Protein AF-A0A3D3P714-F1 (afdb_monomer)

Sequence (331 aa):
TQDDPALGEIGKDLNEALKDSLSNEKSLNPLEPTPAPIKPVTEETPATPKTAKEELNGAEKQEAVEALSSSIEEFYQKLADNEGEDFEAIAKDSNYEIKKSEFFSKADPPKELSAVIDSLQIGKISDAAFELPENGDSDEKLSDPYRTSDGWFLIRLDEVEDSLPLAYEAAKVQVTVDLKKKLAREQMVKEANELYAELTKKIKAGKSFADAAKELDKEVTEVTELAEGQTFNFGQRSQKLPDPPEFVATQYTNPGEISPIYFSPSEEEATEAQIIFVEKRELAKKDEFETDFGKLYESTTNSIRFVALSNWLYDRYETSGVISPKREGQQ

Solvent-accessible surface area (backbone atoms only — not comparable to full-atom values): 20932 Å² total; per-residue (Å²): 139,80,89,77,80,79,72,65,58,67,66,50,58,58,58,53,59,59,56,66,73,73,74,75,83,81,86,87,86,81,91,88,87,90,89,88,87,88,85,82,90,82,79,92,79,77,83,77,80,80,57,81,88,76,74,56,53,80,65,58,38,50,52,55,40,57,68,43,48,66,58,51,49,56,51,49,49,60,34,58,79,49,38,37,74,56,51,73,58,56,32,54,77,68,72,48,86,86,82,86,78,75,95,68,47,93,91,57,58,58,77,90,36,62,51,52,36,78,52,81,87,58,39,30,49,45,49,50,63,72,69,47,48,89,88,44,57,63,45,50,19,41,51,72,81,40,51,35,87,89,33,77,46,70,50,71,68,85,80,86,76,81,86,70,78,72,56,67,74,63,44,49,54,54,52,51,52,52,50,50,52,50,53,52,36,58,50,49,56,50,52,50,53,51,49,50,56,51,44,52,52,36,40,76,72,71,44,53,67,65,59,42,33,47,78,67,79,38,88,78,83,88,81,78,89,81,56,76,34,61,70,46,76,61,85,97,44,72,50,66,48,76,57,44,70,70,40,67,40,37,73,86,45,54,63,79,36,70,24,65,76,36,39,40,88,32,80,92,66,34,81,46,78,46,81,47,71,34,77,74,81,81,87,80,82,56,92,55,45,69,60,53,50,48,51,50,51,50,52,53,50,51,52,51,50,51,51,53,51,50,51,52,49,50,55,49,31,65,74,66,74,50,83,68,82,75,80,73,76,89,122

pLDDT: mean 75.78, std 20.14, range [24.33, 94.44]

Structure (mmCIF, N/CA/C/O backbone):
data_AF-A0A3D3P714-F1
#
_entry.id   AF-A0A3D3P714-F1
#
loop_
_atom_site.group_PDB
_atom_site.id
_atom_site.type_symbol
_atom_site.label_atom_id
_atom_site.label_alt_id
_atom_site.label_comp_id
_atom_site.label_asym_id
_atom_site.label_entity_id
_atom_site.label_seq_id
_atom_site.pdbx_PDB_ins_code
_atom_site.Cartn_x
_atom_site.Cartn_y
_atom_site.Cartn_z
_atom_site.occupancy
_atom_site.B_iso_or_equiv
_atom_site.auth_seq_id
_atom_site.auth_comp_id
_atom_site.auth_asym_id
_atom_site.auth_atom_id
_atom_site.pdbx_PDB_model_num
ATOM 1 N N . THR A 1 1 ? 23.630 -37.760 26.558 1.00 37.06 1 THR A N 1
ATOM 2 C CA . THR A 1 1 ? 23.861 -36.966 25.334 1.00 37.06 1 THR A CA 1
ATOM 3 C C . THR A 1 1 ? 23.531 -35.531 25.688 1.00 37.06 1 THR A C 1
ATOM 5 O O . THR A 1 1 ? 22.376 -35.154 25.633 1.00 37.06 1 THR A O 1
ATOM 8 N N . GLN A 1 2 ? 24.390 -34.928 26.506 1.00 30.70 2 GLN A N 1
ATOM 9 C CA . GLN A 1 2 ? 25.522 -34.073 26.118 1.00 30.70 2 GLN A CA 1
ATOM 10 C C . GLN A 1 2 ? 25.014 -32.648 25.887 1.00 30.70 2 GLN A C 1
ATOM 12 O O . GLN A 1 2 ? 24.538 -32.317 24.808 1.00 30.70 2 GLN A O 1
ATOM 17 N N . ASP A 1 3 ? 25.069 -31.885 26.979 1.00 31.33 3 ASP A N 1
ATOM 18 C CA . ASP A 1 3 ? 24.816 -30.453 27.064 1.00 31.33 3 ASP A CA 1
ATOM 19 C C . ASP A 1 3 ? 25.807 -29.687 26.179 1.00 31.33 3 ASP A C 1
ATOM 21 O O . ASP A 1 3 ? 27.016 -29.926 26.244 1.00 31.33 3 ASP A O 1
ATOM 25 N N . ASP A 1 4 ? 25.287 -28.772 25.363 1.00 34.78 4 ASP A N 1
ATOM 26 C CA . ASP A 1 4 ? 26.064 -27.817 24.576 1.00 34.78 4 ASP A CA 1
ATOM 27 C C . ASP A 1 4 ? 26.076 -26.462 25.321 1.00 34.78 4 ASP A C 1
ATOM 29 O O . ASP A 1 4 ? 25.016 -25.847 25.482 1.00 34.78 4 ASP A O 1
ATOM 33 N N . PRO A 1 5 ? 27.222 -25.997 25.857 1.00 37.66 5 PRO A N 1
ATOM 34 C CA . PRO A 1 5 ? 27.276 -24.851 26.768 1.00 37.66 5 PRO A CA 1
ATOM 35 C C . PRO A 1 5 ? 27.274 -23.475 26.070 1.00 37.66 5 PRO A C 1
ATOM 37 O O . PRO A 1 5 ? 27.354 -22.453 26.749 1.00 37.66 5 PRO A O 1
ATOM 40 N N . ALA A 1 6 ? 27.157 -23.400 24.740 1.00 40.50 6 ALA A N 1
ATOM 41 C CA . ALA A 1 6 ? 27.392 -22.158 23.989 1.00 40.50 6 ALA A CA 1
ATOM 42 C C . ALA A 1 6 ? 26.193 -21.182 23.876 1.00 40.50 6 ALA A C 1
ATOM 44 O O . ALA A 1 6 ? 26.349 -20.085 23.345 1.00 40.50 6 ALA A O 1
ATOM 45 N N . LEU A 1 7 ? 25.002 -21.530 24.378 1.00 38.09 7 LEU A N 1
ATOM 46 C CA . LEU A 1 7 ? 23.798 -20.677 24.279 1.00 38.09 7 LEU A CA 1
ATOM 47 C C . LEU A 1 7 ? 23.518 -19.817 25.527 1.00 38.09 7 LEU A C 1
ATOM 49 O O . LEU A 1 7 ? 22.635 -18.962 25.497 1.00 38.09 7 LEU A O 1
ATOM 53 N N . GLY A 1 8 ? 24.262 -20.018 26.620 1.00 35.34 8 GLY A N 1
ATOM 54 C CA . GLY A 1 8 ? 24.027 -19.331 27.896 1.00 35.34 8 GLY A CA 1
ATOM 55 C C . GLY A 1 8 ? 24.748 -17.989 28.071 1.00 35.34 8 GLY A C 1
ATOM 56 O O . GLY A 1 8 ? 24.257 -17.144 28.819 1.00 35.34 8 GLY A O 1
ATOM 57 N N . GLU A 1 9 ? 25.886 -17.778 27.403 1.00 38.53 9 GLU A N 1
ATOM 58 C CA . GLU A 1 9 ? 26.715 -16.574 27.606 1.00 38.53 9 GLU A CA 1
ATOM 59 C C . GLU A 1 9 ? 26.293 -15.402 26.704 1.00 38.53 9 GLU A C 1
ATOM 61 O O . GLU A 1 9 ? 26.149 -14.281 27.182 1.00 38.53 9 GLU A O 1
ATOM 66 N N . ILE A 1 10 ? 25.927 -15.660 25.443 1.00 39.75 10 ILE A N 1
ATOM 67 C CA . ILE A 1 10 ? 25.579 -14.600 24.474 1.00 39.75 10 ILE A CA 1
ATOM 68 C C . ILE A 1 10 ? 24.297 -13.841 24.885 1.00 39.75 10 ILE A C 1
ATOM 70 O O . ILE A 1 10 ? 24.164 -12.643 24.643 1.00 39.75 10 ILE A O 1
ATOM 74 N N . GLY A 1 11 ? 23.350 -14.515 25.550 1.00 39.97 11 GLY A N 1
ATOM 75 C CA . GLY A 1 11 ? 22.092 -13.910 26.010 1.00 39.97 11 GLY A CA 1
ATOM 76 C C . GLY A 1 11 ? 22.206 -13.054 27.280 1.00 39.97 11 GLY A C 1
ATOM 77 O O . GLY A 1 11 ? 21.302 -12.262 27.564 1.00 39.97 11 GLY A O 1
ATOM 78 N N . LYS A 1 12 ? 23.292 -13.194 28.054 1.00 39.34 12 LYS A N 1
ATOM 79 C CA . LYS A 1 12 ? 23.536 -12.380 29.256 1.00 39.34 12 LYS A CA 1
ATOM 80 C C . LYS A 1 12 ? 24.299 -11.101 28.927 1.00 39.34 12 LYS A C 1
ATOM 82 O O . LYS A 1 12 ? 23.870 -10.039 29.374 1.00 39.34 12 LYS A O 1
ATOM 87 N N . ASP A 1 13 ? 25.299 -11.182 28.053 1.00 42.59 13 ASP A N 1
ATOM 88 C CA . ASP A 1 13 ? 26.116 -10.024 27.666 1.00 42.59 13 ASP A CA 1
ATOM 89 C C . ASP A 1 13 ? 25.304 -8.951 26.911 1.00 42.59 13 ASP A C 1
ATOM 91 O O . ASP A 1 13 ? 25.510 -7.752 27.096 1.00 42.59 13 ASP A O 1
ATOM 95 N N . LEU A 1 14 ? 24.299 -9.360 26.125 1.00 42.16 14 LEU A N 1
ATOM 96 C CA . LEU A 1 14 ? 23.385 -8.436 25.435 1.00 42.16 14 LEU A CA 1
ATOM 97 C C . LEU A 1 14 ? 22.422 -7.706 26.388 1.00 42.16 14 LEU A C 1
ATOM 99 O O . LEU A 1 14 ? 22.062 -6.559 26.133 1.00 42.16 14 LEU A O 1
ATOM 103 N N . ASN A 1 15 ? 22.020 -8.342 27.493 1.00 43.34 15 ASN A N 1
ATOM 104 C CA . ASN A 1 15 ? 21.134 -7.732 28.490 1.00 43.34 15 ASN A CA 1
ATOM 105 C C . ASN A 1 15 ? 21.881 -6.808 29.462 1.00 43.34 15 ASN A C 1
ATOM 107 O O . ASN A 1 15 ? 21.274 -5.891 30.020 1.00 43.34 15 ASN A O 1
ATOM 111 N N . GLU A 1 16 ? 23.179 -7.031 29.668 1.00 39.56 16 GLU A N 1
ATOM 112 C CA . GLU A 1 16 ? 24.026 -6.178 30.507 1.00 39.56 16 GLU A CA 1
ATOM 113 C C . GLU A 1 16 ? 24.460 -4.910 29.746 1.00 39.56 16 GLU A C 1
ATOM 115 O O . GLU A 1 16 ? 24.361 -3.809 30.287 1.00 39.56 16 GLU A O 1
ATOM 120 N N . ALA A 1 17 ? 24.753 -5.022 28.442 1.00 40.53 17 ALA A N 1
ATOM 121 C CA . ALA A 1 17 ? 25.058 -3.875 27.575 1.00 40.53 17 ALA A CA 1
ATOM 122 C C . ALA A 1 17 ? 23.872 -2.905 27.367 1.00 40.53 17 ALA A C 1
ATOM 124 O O . ALA A 1 17 ? 24.079 -1.710 27.166 1.00 40.53 17 ALA A O 1
ATOM 125 N N . LEU A 1 18 ? 22.627 -3.394 27.452 1.00 39.28 18 LEU A N 1
ATOM 126 C CA . LEU A 1 18 ? 21.415 -2.567 27.344 1.00 39.28 18 LEU A CA 1
ATOM 127 C C . LEU A 1 18 ? 21.089 -1.783 28.628 1.00 39.28 18 LEU A C 1
ATOM 129 O O . LEU A 1 18 ? 20.368 -0.788 28.564 1.00 39.28 18 LEU A O 1
ATOM 133 N N . LYS A 1 19 ? 21.611 -2.190 29.795 1.00 38.84 19 LYS A N 1
ATOM 134 C CA . LYS A 1 19 ? 21.394 -1.467 31.064 1.00 38.84 19 LYS A CA 1
ATOM 135 C C . LYS A 1 19 ? 22.356 -0.293 31.255 1.00 38.84 19 LYS A C 1
ATOM 137 O O . LYS A 1 19 ? 21.954 0.724 31.824 1.00 38.84 19 LYS A O 1
ATOM 142 N N . ASP A 1 20 ? 23.578 -0.394 30.737 1.00 34.47 20 ASP A N 1
ATOM 143 C CA . ASP A 1 20 ? 24.581 0.673 30.858 1.00 34.47 20 ASP A CA 1
ATOM 144 C C . ASP A 1 20 ? 24.314 1.868 29.926 1.00 34.47 20 ASP A C 1
ATOM 146 O O . ASP A 1 20 ? 24.639 3.003 30.278 1.00 34.47 20 ASP A O 1
ATOM 150 N N . SER A 1 21 ? 23.636 1.674 28.787 1.00 37.22 21 SER A N 1
ATOM 151 C CA . SER A 1 21 ? 23.305 2.777 27.867 1.00 37.22 21 SER A CA 1
ATOM 152 C C . SER A 1 21 ? 22.086 3.611 28.284 1.00 37.22 21 SER A C 1
ATOM 154 O O . SER A 1 21 ? 21.845 4.663 27.701 1.00 37.22 21 SER A O 1
ATOM 156 N N . LEU A 1 22 ? 21.308 3.163 29.276 1.00 36.09 22 LEU A N 1
ATOM 157 C CA . LEU A 1 22 ? 20.104 3.855 29.765 1.00 36.09 22 LEU A CA 1
ATOM 158 C C . LEU A 1 22 ? 20.351 4.720 31.012 1.00 36.09 22 LEU A C 1
ATOM 160 O O . LEU A 1 22 ? 19.456 5.445 31.439 1.00 36.09 22 LEU A O 1
ATOM 164 N N . SER A 1 23 ? 21.550 4.669 31.600 1.00 35.75 23 SER A N 1
ATOM 165 C CA . SER A 1 23 ? 21.834 5.327 32.886 1.00 35.75 23 SER A CA 1
ATOM 166 C C . SER A 1 23 ? 22.540 6.680 32.769 1.00 35.75 23 SER A C 1
ATOM 168 O O . SER A 1 23 ? 22.825 7.301 33.793 1.00 35.75 23 SER A O 1
ATOM 170 N N . ASN A 1 24 ? 22.839 7.161 31.559 1.00 33.78 24 ASN A N 1
ATOM 171 C CA . ASN A 1 24 ? 23.664 8.354 31.414 1.00 33.78 24 ASN A CA 1
ATOM 172 C C . ASN A 1 24 ? 23.249 9.252 30.246 1.00 33.78 24 ASN A C 1
ATOM 174 O O . ASN A 1 24 ? 24.024 9.416 29.320 1.00 33.78 24 ASN A O 1
ATOM 178 N N . GLU A 1 25 ? 22.084 9.899 30.334 1.00 29.19 25 GLU A N 1
ATOM 179 C CA . GLU A 1 25 ? 21.955 11.281 29.857 1.00 29.19 25 GLU A CA 1
ATOM 180 C C . GLU A 1 25 ? 21.077 12.093 30.809 1.00 29.19 25 GLU A C 1
ATOM 182 O O . GLU A 1 25 ? 19.887 11.862 31.022 1.00 29.19 25 GLU A O 1
ATOM 187 N N . LYS A 1 26 ? 21.749 13.036 31.460 1.00 28.45 26 LYS A N 1
ATOM 188 C CA . LYS A 1 26 ? 21.213 13.972 32.431 1.00 28.45 26 LYS A CA 1
ATOM 189 C C . LYS A 1 26 ? 20.599 15.142 31.661 1.00 28.45 26 LYS A C 1
ATOM 191 O O . LYS A 1 26 ? 21.283 15.756 30.854 1.00 28.45 26 LYS A O 1
ATOM 196 N N . SER A 1 27 ? 19.332 15.420 31.964 1.00 28.12 27 SER A N 1
ATOM 197 C CA . SER A 1 27 ? 18.585 16.685 31.848 1.00 28.12 27 SER A CA 1
ATOM 198 C C . SER A 1 27 ? 19.297 17.894 31.219 1.00 28.12 27 SER A C 1
ATOM 200 O O . SER A 1 27 ? 20.367 18.258 31.702 1.00 28.12 27 SER A O 1
ATOM 202 N N . LEU A 1 28 ? 18.597 18.624 30.336 1.00 25.48 28 LEU A N 1
ATOM 203 C CA . LEU A 1 28 ? 18.320 20.074 30.457 1.00 25.48 28 LEU A CA 1
ATOM 204 C C . LEU A 1 28 ? 17.408 20.569 29.300 1.00 25.48 28 LEU A C 1
ATOM 206 O O . LEU A 1 28 ? 17.774 20.513 28.135 1.00 25.48 28 LEU A O 1
ATOM 210 N N . ASN A 1 29 ? 16.232 21.089 29.662 1.00 27.61 29 ASN A N 1
ATOM 211 C CA . ASN A 1 29 ? 15.370 22.027 28.906 1.00 27.61 29 ASN A CA 1
ATOM 212 C C . ASN A 1 29 ? 15.484 23.414 29.615 1.00 27.61 29 ASN A C 1
ATOM 214 O O . ASN A 1 29 ? 15.953 23.389 30.761 1.00 27.61 29 ASN A O 1
ATOM 218 N N . PRO A 1 30 ? 14.996 24.589 29.120 1.00 35.44 30 PRO A N 1
ATOM 219 C CA . PRO A 1 30 ? 14.336 24.943 27.843 1.00 35.44 30 PRO A CA 1
ATOM 220 C C . PRO A 1 30 ? 14.764 26.317 27.203 1.00 35.44 30 PRO A C 1
ATOM 222 O O . PRO A 1 30 ? 15.428 27.128 27.833 1.00 35.44 30 PRO A O 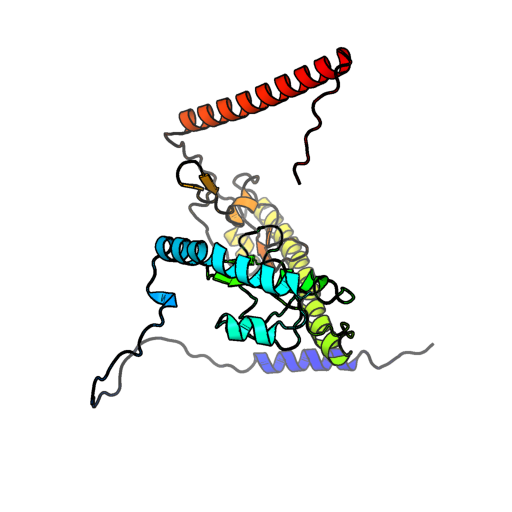1
ATOM 225 N N . LEU A 1 31 ? 14.312 26.556 25.957 1.00 26.77 31 LEU A N 1
ATOM 226 C CA . LEU A 1 31 ? 13.930 27.814 25.249 1.00 26.77 31 LEU A CA 1
ATOM 227 C C . LEU A 1 31 ? 14.663 29.181 25.446 1.00 26.77 31 LEU A C 1
ATOM 229 O O . LEU A 1 31 ? 14.796 29.693 26.549 1.00 26.77 31 LEU A O 1
ATOM 233 N N . GLU A 1 32 ? 14.877 29.831 24.283 1.00 24.89 32 GLU A N 1
ATOM 234 C CA . GLU A 1 32 ? 14.958 31.282 23.952 1.00 24.89 32 GLU A CA 1
ATOM 235 C C . GLU A 1 32 ? 16.309 31.941 23.537 1.00 24.89 32 GLU A C 1
ATOM 237 O O . GLU A 1 32 ? 17.381 31.475 23.917 1.00 24.89 32 GLU A O 1
ATOM 242 N N . PRO A 1 33 ? 16.265 32.967 22.637 1.00 36.62 33 PRO A N 1
ATOM 243 C CA . PRO A 1 33 ? 17.222 33.164 21.537 1.00 36.62 33 PRO A CA 1
ATOM 244 C C . PRO A 1 33 ? 18.157 34.391 21.682 1.00 36.62 33 PRO A C 1
ATOM 246 O O . PRO A 1 33 ? 18.010 35.205 22.593 1.00 36.62 33 PRO A O 1
ATOM 249 N N . THR A 1 34 ? 18.989 34.613 20.642 1.00 24.33 34 THR A N 1
ATOM 250 C CA . THR A 1 34 ? 19.718 35.863 20.250 1.00 24.33 34 THR A CA 1
ATOM 251 C C . THR A 1 34 ? 21.160 36.016 20.804 1.00 24.33 34 THR A C 1
ATOM 253 O O . THR A 1 34 ? 21.459 35.502 21.874 1.00 24.33 34 THR A O 1
ATOM 256 N N . PRO A 1 35 ? 22.048 36.845 20.204 1.00 37.03 35 PRO A N 1
ATOM 257 C CA . PRO A 1 35 ? 22.635 36.834 18.847 1.00 37.03 35 PRO A CA 1
ATOM 258 C C . PRO A 1 35 ? 24.190 36.935 18.864 1.00 37.03 35 PRO A C 1
ATOM 260 O O . PRO A 1 35 ? 24.765 37.357 19.860 1.00 37.03 35 PRO A O 1
ATOM 263 N N . ALA A 1 36 ? 24.869 36.697 17.732 1.00 24.41 36 ALA A N 1
ATOM 264 C CA . ALA A 1 36 ? 26.117 37.387 17.319 1.00 24.41 36 ALA A CA 1
ATOM 265 C C . ALA A 1 36 ? 26.610 36.845 15.956 1.00 24.41 36 ALA A C 1
ATOM 267 O O . ALA A 1 36 ? 26.367 35.678 15.664 1.00 24.41 36 ALA A O 1
ATOM 268 N N . PRO A 1 37 ? 27.448 37.567 15.187 1.00 26.70 37 PRO A N 1
ATOM 269 C CA . PRO A 1 37 ? 27.403 38.980 14.809 1.00 26.70 37 PRO A CA 1
ATOM 270 C C . PRO A 1 37 ? 27.505 39.171 13.271 1.00 26.70 37 PRO A C 1
ATOM 272 O O . PRO A 1 37 ? 27.952 38.300 12.531 1.00 26.70 37 PRO A O 1
ATOM 275 N N . ILE A 1 38 ? 27.111 40.352 12.787 1.00 27.36 38 ILE A N 1
ATOM 276 C CA . ILE A 1 38 ? 27.105 40.731 11.363 1.00 27.36 38 ILE A CA 1
ATOM 277 C C . ILE A 1 38 ? 28.401 41.480 10.975 1.00 27.36 38 ILE A C 1
ATOM 279 O O . ILE A 1 38 ? 28.789 42.404 11.691 1.00 27.36 38 ILE A O 1
ATOM 283 N N . LYS A 1 39 ? 28.914 41.174 9.764 1.00 27.61 39 LYS A N 1
ATOM 284 C CA . LYS A 1 39 ? 29.508 42.043 8.699 1.00 27.61 39 LYS A CA 1
ATOM 285 C C . LYS A 1 39 ? 30.979 41.759 8.315 1.00 27.61 39 LYS A C 1
ATOM 287 O O . LYS A 1 39 ? 31.754 41.422 9.203 1.00 27.61 39 LYS A O 1
ATOM 292 N N . PRO A 1 40 ? 31.393 41.993 7.040 1.00 27.84 40 PRO A N 1
ATOM 293 C CA . PRO A 1 40 ? 30.681 42.720 5.975 1.00 27.84 40 PRO A CA 1
ATOM 294 C C . PRO A 1 40 ? 30.485 41.985 4.633 1.00 27.84 40 PRO A C 1
ATOM 296 O O . PRO A 1 40 ? 31.202 41.064 4.265 1.00 27.84 40 PRO A O 1
ATOM 299 N N . VAL A 1 41 ? 29.477 42.491 3.920 1.00 38.72 41 VAL A N 1
ATOM 300 C CA . VAL A 1 41 ? 29.097 42.259 2.522 1.00 38.72 41 VAL A CA 1
ATOM 301 C C . VAL A 1 41 ? 30.177 42.778 1.576 1.00 38.72 41 VAL A C 1
ATOM 303 O O . VAL A 1 41 ? 30.566 43.937 1.720 1.00 38.72 41 VAL A O 1
ATOM 306 N N . THR A 1 42 ? 30.523 41.988 0.555 1.00 26.03 42 THR A N 1
ATOM 307 C CA . THR A 1 42 ? 30.969 42.519 -0.739 1.00 26.03 42 THR A CA 1
ATOM 308 C C . THR A 1 42 ? 30.475 41.618 -1.878 1.00 26.03 42 THR A C 1
ATOM 310 O O . THR A 1 42 ? 30.738 40.421 -1.878 1.00 26.03 42 THR A O 1
ATOM 313 N N . GLU A 1 43 ? 29.778 42.263 -2.817 1.00 27.84 43 GLU A N 1
ATOM 314 C CA . GLU A 1 43 ? 29.530 41.907 -4.224 1.00 27.84 43 GLU A CA 1
ATOM 315 C C . GLU A 1 43 ? 28.527 40.796 -4.587 1.00 27.84 43 GLU A C 1
ATOM 317 O O . GLU A 1 43 ? 28.811 39.603 -4.632 1.00 27.84 43 GLU A O 1
ATOM 322 N N . GLU A 1 44 ? 27.339 41.273 -4.973 1.00 39.38 44 GLU A N 1
ATOM 323 C CA . GLU A 1 44 ? 26.439 40.644 -5.934 1.00 39.38 44 GLU A CA 1
ATOM 324 C C . GLU A 1 44 ? 27.150 40.419 -7.279 1.00 39.38 44 GLU A C 1
ATOM 326 O O . GLU A 1 44 ? 27.635 41.361 -7.908 1.00 39.38 44 GLU A O 1
ATOM 331 N N . THR A 1 45 ? 27.163 39.180 -7.768 1.00 25.61 45 THR A N 1
ATOM 332 C CA . THR A 1 45 ? 27.145 38.843 -9.205 1.00 25.61 45 THR A CA 1
ATOM 333 C C . THR A 1 45 ? 26.672 37.385 -9.368 1.00 25.61 45 THR A C 1
ATOM 335 O O . THR A 1 45 ? 26.706 36.618 -8.410 1.00 25.61 45 THR A O 1
ATOM 338 N N . PRO A 1 46 ? 26.105 37.011 -10.523 1.00 30.91 46 PRO A N 1
ATOM 339 C CA . PRO A 1 46 ? 24.682 36.778 -10.730 1.00 30.91 46 PRO A CA 1
ATOM 340 C C . PRO A 1 46 ? 24.287 35.299 -10.637 1.00 30.91 46 PRO A C 1
ATOM 342 O O . PRO 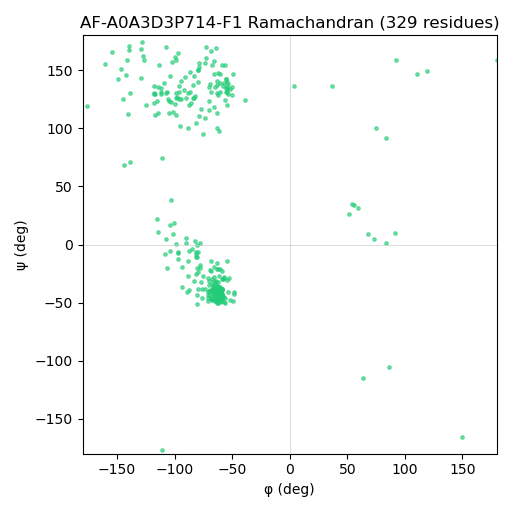A 1 46 ? 25.118 34.401 -10.743 1.00 30.91 46 PRO A O 1
ATOM 345 N N . ALA A 1 47 ? 22.977 35.082 -10.497 1.00 37.53 47 ALA A N 1
ATOM 346 C CA . ALA A 1 47 ? 22.315 33.793 -10.639 1.00 37.53 47 ALA A CA 1
ATOM 347 C C . ALA A 1 47 ? 22.909 32.971 -11.794 1.00 37.53 47 ALA A C 1
ATOM 349 O O . ALA A 1 47 ? 22.957 33.421 -12.941 1.00 37.53 47 ALA A O 1
ATOM 350 N N . THR A 1 48 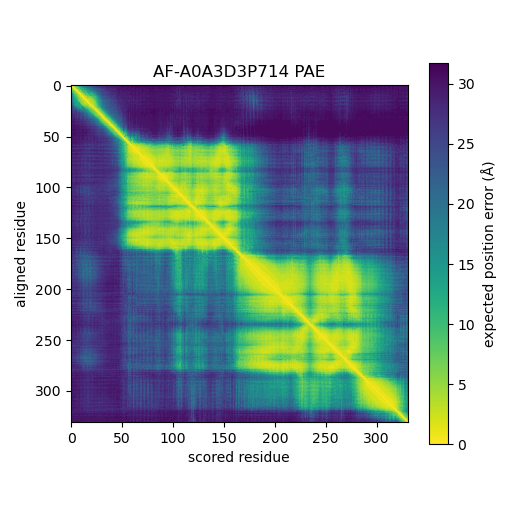? 23.342 31.754 -11.473 1.00 38.00 48 THR A N 1
ATOM 351 C CA . THR A 1 48 ? 23.651 30.716 -12.454 1.00 38.00 48 THR A CA 1
ATOM 352 C C . THR A 1 48 ? 22.461 30.543 -13.403 1.00 38.00 48 THR A C 1
ATOM 354 O O . THR A 1 48 ? 21.322 30.492 -12.929 1.00 38.00 48 THR A O 1
ATOM 357 N N . PRO A 1 49 ? 22.686 30.480 -14.727 1.00 36.66 49 PRO A N 1
ATOM 358 C CA . PRO A 1 49 ? 21.606 30.383 -15.699 1.00 36.66 49 PRO A CA 1
ATOM 359 C C . PRO A 1 49 ? 20.829 29.080 -15.487 1.00 36.66 49 PRO A C 1
ATOM 361 O O . PRO A 1 49 ? 21.417 28.001 -15.399 1.00 36.66 49 PRO A O 1
ATOM 364 N N . LYS A 1 50 ? 19.502 29.200 -15.385 1.00 36.09 50 LYS A N 1
ATOM 365 C CA . LYS A 1 50 ? 18.569 28.069 -15.382 1.00 36.09 50 LYS A CA 1
ATOM 366 C C . LYS A 1 50 ? 18.706 27.318 -16.707 1.00 36.09 50 LYS A C 1
ATOM 368 O O . LYS A 1 50 ? 18.87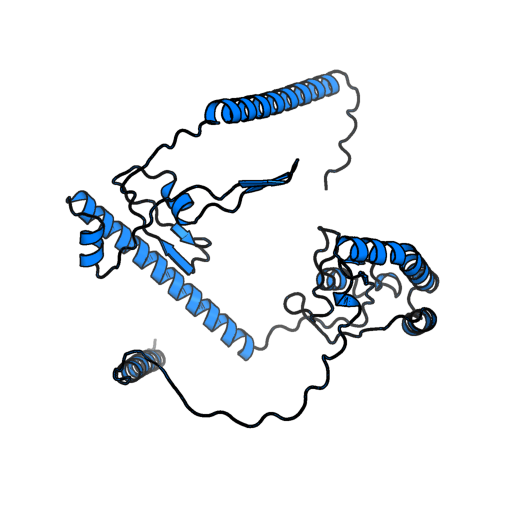1 27.934 -17.756 1.00 36.09 50 LYS A O 1
ATOM 373 N N . THR A 1 51 ? 18.690 25.991 -16.661 1.00 45.91 51 THR A N 1
ATOM 374 C CA . THR A 1 51 ? 18.746 25.164 -17.876 1.00 45.91 51 THR A CA 1
ATOM 375 C C . THR A 1 51 ? 17.359 25.096 -18.523 1.00 45.91 51 THR A C 1
ATOM 377 O O . THR A 1 51 ? 16.351 25.134 -17.824 1.00 45.91 51 THR A O 1
ATOM 380 N N . ALA A 1 52 ? 17.294 24.951 -19.852 1.00 49.28 52 ALA A N 1
ATOM 381 C CA . ALA A 1 52 ? 16.055 24.933 -20.651 1.00 49.28 52 ALA A CA 1
ATOM 382 C C . ALA A 1 52 ? 14.991 23.898 -20.202 1.00 49.28 52 ALA A C 1
ATOM 384 O O . ALA A 1 52 ? 13.831 23.995 -20.589 1.00 49.28 52 ALA A O 1
ATOM 385 N N . LYS A 1 53 ? 15.359 22.931 -19.345 1.00 51.69 53 LYS A N 1
ATOM 386 C CA . LYS A 1 53 ? 14.432 22.001 -18.677 1.00 51.69 53 LYS A CA 1
ATOM 387 C C . LYS A 1 53 ? 13.478 22.675 -17.675 1.00 51.69 53 LYS A C 1
ATOM 389 O O . LYS A 1 53 ? 12.460 22.074 -17.349 1.00 51.69 53 LYS A O 1
ATOM 394 N N . GLU A 1 54 ? 13.788 23.879 -17.191 1.00 54.25 54 GLU A N 1
ATOM 395 C CA . GLU A 1 54 ? 12.989 24.604 -16.184 1.00 54.25 54 GLU A CA 1
ATOM 396 C C . GLU A 1 54 ? 12.143 25.758 -16.755 1.00 54.25 54 GLU A C 1
ATOM 398 O O . GLU A 1 54 ? 11.379 26.368 -16.007 1.00 54.25 54 GLU A O 1
ATOM 403 N N . GLU A 1 55 ? 12.268 26.089 -18.046 1.00 54.28 55 GLU A N 1
ATOM 404 C CA . GLU A 1 55 ? 11.612 27.274 -18.632 1.00 54.28 55 GLU A CA 1
ATOM 405 C C . GLU A 1 55 ? 10.243 26.994 -19.269 1.00 54.28 55 GLU A C 1
ATOM 407 O O . GLU A 1 55 ? 9.455 27.924 -19.428 1.00 54.28 55 GLU A O 1
ATOM 412 N N . LEU A 1 56 ? 9.938 25.738 -19.605 1.00 56.62 56 LEU A N 1
ATOM 413 C CA . LEU A 1 56 ? 8.703 25.370 -20.302 1.00 56.62 56 LEU A CA 1
ATOM 414 C C . LEU A 1 56 ? 7.594 25.018 -19.309 1.00 56.62 56 LEU A C 1
ATOM 416 O O . LEU A 1 56 ? 7.796 24.236 -18.373 1.00 56.62 56 LEU A O 1
ATOM 420 N N . ASN A 1 57 ? 6.396 25.563 -19.526 1.00 66.50 57 ASN A N 1
ATOM 421 C CA . ASN A 1 57 ? 5.219 25.138 -18.773 1.00 66.50 57 ASN A CA 1
ATOM 422 C C . ASN A 1 57 ? 4.814 23.692 -19.154 1.00 66.50 57 ASN A C 1
ATOM 424 O O . ASN A 1 57 ? 5.277 23.137 -20.150 1.00 66.50 57 ASN A O 1
ATOM 428 N N . GLY A 1 58 ? 3.937 23.057 -18.367 1.00 68.06 58 GLY A N 1
ATOM 429 C CA . GLY A 1 58 ? 3.562 21.651 -18.584 1.00 68.06 58 GLY A CA 1
ATOM 430 C C . GLY A 1 58 ? 2.968 21.341 -19.968 1.00 68.06 58 GLY A C 1
ATOM 431 O O . GLY A 1 58 ? 3.169 20.238 -20.466 1.00 68.06 58 GLY A O 1
ATOM 432 N N . ALA A 1 59 ? 2.288 22.301 -20.606 1.00 71.38 59 ALA A N 1
ATOM 433 C CA . ALA A 1 59 ? 1.713 22.133 -21.942 1.00 71.38 59 ALA A CA 1
ATOM 434 C C . ALA A 1 59 ? 2.766 22.320 -23.049 1.00 71.38 59 ALA A C 1
ATOM 436 O O . ALA A 1 59 ? 2.850 21.503 -23.962 1.00 71.38 59 ALA A O 1
ATOM 437 N N . GLU A 1 60 ? 3.628 23.332 -22.926 1.00 75.50 60 GLU A N 1
ATOM 438 C CA . GLU A 1 60 ? 4.743 23.578 -23.854 1.00 75.50 60 GLU A CA 1
ATOM 439 C C . GLU A 1 60 ? 5.745 22.416 -23.852 1.00 75.50 60 GLU A C 1
ATOM 441 O O . GLU A 1 60 ? 6.286 22.046 -24.892 1.00 75.50 60 GLU A O 1
ATOM 446 N N . LYS A 1 61 ? 5.960 21.791 -22.689 1.00 76.38 61 LYS A N 1
ATOM 447 C CA . LYS A 1 61 ? 6.802 20.600 -22.565 1.00 76.38 61 LYS A CA 1
ATOM 448 C C . LYS A 1 61 ? 6.201 19.400 -23.299 1.00 76.38 61 LYS A C 1
ATOM 450 O O . LYS A 1 61 ? 6.929 18.682 -23.975 1.00 76.38 61 LYS A O 1
ATOM 455 N N . GLN A 1 62 ? 4.887 19.191 -23.207 1.00 78.00 62 GLN A N 1
ATOM 456 C CA . GLN A 1 62 ? 4.215 18.104 -23.925 1.00 78.00 62 GLN A CA 1
ATOM 457 C C . GLN A 1 62 ? 4.287 18.286 -25.441 1.00 78.00 62 GLN A C 1
ATOM 459 O O . GLN A 1 62 ? 4.598 17.320 -26.135 1.00 78.00 62 GLN A O 1
ATOM 464 N N . GLU A 1 63 ? 4.061 19.506 -25.934 1.00 80.69 63 GLU A N 1
ATOM 465 C CA . GLU A 1 63 ? 4.160 19.834 -27.361 1.00 80.69 63 GLU A CA 1
ATOM 466 C C . GLU A 1 63 ? 5.597 19.669 -27.876 1.00 80.69 63 GLU A C 1
ATOM 468 O O . GLU A 1 63 ? 5.815 19.075 -28.931 1.00 80.69 63 GLU A O 1
ATOM 473 N N . ALA A 1 64 ? 6.596 20.102 -27.099 1.00 81.69 64 ALA A N 1
ATOM 474 C CA . ALA A 1 64 ? 8.003 19.907 -27.438 1.00 81.69 64 ALA A CA 1
ATOM 475 C C . ALA A 1 64 ? 8.394 18.420 -27.494 1.00 81.69 64 ALA A C 1
ATOM 477 O O . ALA A 1 64 ? 9.116 18.010 -28.400 1.00 81.69 64 ALA A O 1
ATOM 478 N N . VAL A 1 65 ? 7.903 17.598 -26.559 1.00 83.38 65 VAL A N 1
ATOM 479 C CA . VAL A 1 65 ? 8.126 16.142 -26.580 1.00 83.38 65 VAL A CA 1
ATOM 480 C C . VAL A 1 65 ? 7.409 15.494 -27.766 1.00 83.38 65 VAL A C 1
ATOM 482 O O . VAL A 1 65 ? 7.962 14.607 -28.409 1.00 83.38 65 VAL A O 1
ATOM 485 N N . GLU A 1 66 ? 6.199 15.935 -28.099 1.00 84.94 66 GLU A N 1
ATOM 486 C CA . GLU A 1 66 ? 5.446 15.411 -29.242 1.00 84.94 66 GLU A CA 1
ATOM 487 C C . GLU A 1 66 ? 6.104 15.761 -30.582 1.00 84.94 66 GLU A C 1
ATOM 489 O O . GLU A 1 66 ? 6.181 14.908 -31.466 1.00 84.94 66 GLU A O 1
ATOM 494 N N . ALA A 1 67 ? 6.683 16.956 -30.705 1.00 86.62 67 ALA A N 1
ATOM 495 C CA . ALA A 1 67 ? 7.440 17.368 -31.886 1.00 86.62 67 ALA A CA 1
ATOM 496 C C . ALA A 1 67 ? 8.698 16.512 -32.143 1.00 86.62 67 ALA A C 1
ATOM 498 O O . ALA A 1 67 ? 9.187 16.467 -33.271 1.00 86.62 67 ALA A O 1
ATOM 499 N N . LEU A 1 68 ? 9.215 15.813 -31.123 1.00 85.94 68 LEU A N 1
ATOM 500 C CA . LEU A 1 68 ? 10.342 14.882 -31.254 1.00 85.94 68 LEU A CA 1
ATOM 501 C C . LEU A 1 68 ? 9.936 13.493 -31.781 1.00 85.94 68 LEU A C 1
ATOM 503 O O . LEU A 1 68 ? 10.818 12.695 -32.078 1.00 85.94 68 LEU A O 1
ATOM 507 N N . SER A 1 69 ? 8.639 13.194 -31.918 1.00 84.94 69 SER A N 1
ATOM 508 C CA . SER A 1 69 ? 8.152 11.880 -32.380 1.00 84.94 69 SER A CA 1
ATOM 509 C C . SER A 1 69 ? 8.723 11.479 -33.743 1.00 84.94 69 SER A C 1
ATOM 511 O O . SER A 1 69 ? 9.314 10.415 -33.882 1.00 84.94 69 SER A O 1
ATOM 513 N N . SER A 1 70 ? 8.638 12.359 -34.742 1.00 87.12 70 SER A N 1
ATOM 514 C CA . SER A 1 70 ? 9.136 12.044 -36.085 1.00 87.12 70 SER A CA 1
ATOM 515 C C . SER A 1 70 ? 10.654 11.855 -36.119 1.00 87.12 70 SER A C 1
ATOM 517 O O . SER A 1 70 ? 11.144 11.003 -36.851 1.00 87.12 70 SER A O 1
ATOM 519 N N . SER A 1 71 ? 11.413 12.610 -35.316 1.00 86.88 71 SER A N 1
ATOM 520 C CA . SER A 1 71 ? 12.873 12.473 -35.295 1.00 86.88 71 SER A CA 1
ATOM 521 C C . SER A 1 71 ? 13.326 11.196 -34.592 1.00 86.88 71 SER A C 1
ATOM 523 O O . SER A 1 71 ? 14.254 10.547 -35.075 1.00 86.88 71 SER A O 1
ATOM 525 N N . ILE A 1 72 ? 12.660 10.797 -33.500 1.00 87.19 72 ILE A N 1
ATOM 526 C CA . ILE A 1 72 ? 12.972 9.529 -32.832 1.00 87.19 72 ILE A CA 1
ATOM 527 C C . ILE A 1 72 ? 12.536 8.324 -33.671 1.00 87.19 72 ILE A C 1
ATOM 529 O O . ILE A 1 72 ? 13.252 7.329 -33.700 1.00 87.19 72 ILE A O 1
ATOM 533 N N . GLU A 1 73 ? 11.422 8.415 -34.404 1.00 87.50 73 GLU A N 1
ATOM 534 C CA . GLU A 1 73 ? 10.998 7.369 -35.341 1.00 87.50 73 GLU A CA 1
ATOM 535 C C . GLU A 1 73 ? 12.002 7.215 -36.489 1.00 87.50 73 GLU A C 1
ATOM 537 O O . GLU A 1 73 ? 12.435 6.102 -36.770 1.00 87.50 73 GLU A O 1
ATOM 542 N N . GLU A 1 74 ? 12.442 8.313 -37.112 1.00 88.69 74 GLU A N 1
ATOM 543 C CA . GLU A 1 74 ? 13.484 8.271 -38.148 1.00 88.69 74 GLU A CA 1
ATOM 544 C C . GLU A 1 74 ? 14.808 7.703 -37.621 1.00 88.69 74 GLU A C 1
ATOM 546 O O . GLU A 1 74 ? 15.501 6.969 -38.328 1.00 88.69 74 GLU A O 1
ATOM 551 N N . PHE A 1 75 ? 15.171 8.039 -36.383 1.00 88.31 75 PHE A N 1
ATOM 552 C CA . PHE A 1 75 ? 16.350 7.490 -35.721 1.00 88.31 75 PHE A CA 1
ATOM 553 C C . PHE A 1 75 ? 16.214 5.985 -35.469 1.00 88.31 75 PHE A C 1
ATOM 555 O O . PHE A 1 75 ? 17.116 5.227 -35.822 1.00 88.31 75 PHE A O 1
ATOM 562 N N . TYR A 1 76 ? 15.079 5.547 -34.923 1.00 87.94 76 TYR A N 1
ATOM 563 C CA . TYR A 1 76 ? 14.790 4.136 -34.679 1.00 87.94 76 TYR A CA 1
ATOM 564 C C . TYR A 1 76 ? 14.762 3.331 -35.982 1.00 87.94 76 TYR A C 1
ATOM 566 O O . TYR A 1 76 ? 15.354 2.262 -36.036 1.00 87.94 76 TYR A O 1
ATOM 574 N N . GLN A 1 77 ? 14.170 3.858 -37.059 1.00 87.31 77 GLN A N 1
ATOM 575 C CA . GLN A 1 77 ? 14.171 3.188 -38.365 1.00 87.31 77 GLN A CA 1
ATOM 576 C C . GLN A 1 77 ? 15.591 2.994 -38.909 1.00 87.31 77 GLN A C 1
ATOM 578 O O . GLN A 1 77 ? 15.920 1.905 -39.358 1.00 87.31 77 GLN A O 1
ATOM 583 N N . LYS A 1 78 ? 16.475 3.996 -38.792 1.00 86.88 78 LYS A N 1
ATOM 584 C CA . LYS A 1 78 ? 17.889 3.842 -39.189 1.00 86.88 78 LYS A CA 1
ATOM 585 C C . LYS A 1 78 ? 18.623 2.785 -38.366 1.00 86.88 78 LYS A C 1
ATOM 587 O O . LYS A 1 78 ? 19.500 2.114 -38.900 1.00 86.88 78 LYS A O 1
ATOM 592 N N . LEU A 1 79 ? 18.306 2.680 -37.074 1.00 85.81 79 LEU A N 1
ATOM 593 C CA . LEU A 1 79 ? 18.860 1.638 -36.212 1.00 85.81 79 LEU A CA 1
ATOM 594 C C . LEU A 1 79 ? 18.330 0.259 -36.613 1.00 85.81 79 LEU A C 1
ATOM 596 O O . LEU A 1 79 ? 19.129 -0.656 -36.772 1.00 85.81 79 LEU A O 1
ATOM 600 N N . ALA A 1 80 ? 17.022 0.127 -36.830 1.00 83.25 80 ALA A N 1
ATOM 601 C CA . ALA A 1 80 ? 16.380 -1.120 -37.236 1.00 83.25 80 ALA A CA 1
ATOM 602 C C . ALA A 1 80 ? 16.862 -1.606 -38.616 1.00 83.25 80 ALA A C 1
ATOM 604 O O . ALA A 1 80 ? 17.153 -2.787 -38.779 1.00 83.25 80 ALA A O 1
ATOM 605 N N . ASP A 1 81 ? 17.033 -0.699 -39.584 1.00 85.06 81 ASP A N 1
ATOM 606 C CA . ASP A 1 81 ? 17.537 -1.003 -40.934 1.00 85.06 81 ASP A CA 1
ATOM 607 C C . ASP A 1 81 ? 18.970 -1.567 -40.937 1.00 85.06 81 ASP A C 1
ATOM 609 O O . ASP A 1 81 ? 19.384 -2.195 -41.913 1.00 85.06 81 ASP A O 1
ATOM 613 N N . ASN A 1 82 ? 19.732 -1.327 -39.867 1.00 84.38 82 ASN A N 1
ATOM 614 C CA . ASN A 1 82 ? 21.093 -1.828 -39.680 1.00 84.38 82 ASN A CA 1
ATOM 615 C C . ASN A 1 82 ? 21.1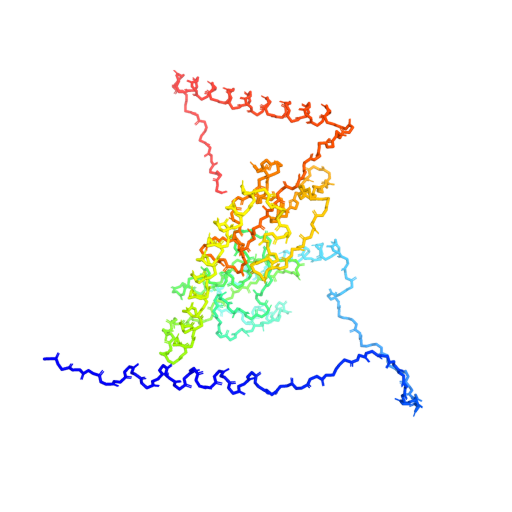99 -2.809 -38.504 1.00 84.38 82 ASN A C 1
ATOM 617 O O . ASN A 1 82 ? 22.263 -2.936 -37.900 1.00 84.38 82 ASN A O 1
ATOM 621 N N . GLU A 1 83 ? 20.077 -3.423 -38.120 1.00 75.44 83 GLU A N 1
ATOM 622 C CA . GLU A 1 83 ? 19.998 -4.417 -37.045 1.00 75.44 83 GLU A CA 1
ATOM 623 C C . GLU A 1 83 ? 20.635 -3.939 -35.720 1.00 75.44 83 GLU A C 1
ATOM 625 O O . GLU A 1 83 ? 21.121 -4.726 -34.921 1.00 75.44 83 GLU A O 1
ATOM 630 N N . GLY A 1 84 ? 20.694 -2.626 -35.476 1.00 71.25 84 GLY A N 1
ATOM 631 C CA . GLY A 1 84 ? 21.305 -2.042 -34.280 1.00 71.25 84 GLY A CA 1
ATOM 632 C C . GLY A 1 84 ? 22.836 -2.067 -34.201 1.00 71.25 84 GLY A C 1
ATOM 633 O O . GLY A 1 84 ? 23.377 -1.618 -33.185 1.00 71.25 84 GLY A O 1
ATOM 634 N N . GLU A 1 85 ? 23.548 -2.521 -35.241 1.00 73.31 85 GLU A N 1
ATOM 635 C CA . GLU A 1 85 ? 25.009 -2.707 -35.200 1.00 73.31 85 GLU A CA 1
ATOM 636 C C . GLU A 1 85 ? 25.785 -1.388 -35.010 1.00 73.31 85 GLU A C 1
ATOM 638 O O . GLU A 1 85 ? 26.740 -1.331 -34.235 1.00 73.31 85 GLU A O 1
ATOM 643 N N . ASP A 1 86 ? 25.345 -0.300 -35.653 1.00 81.19 86 ASP A N 1
ATOM 644 C CA . ASP A 1 86 ? 26.036 1.002 -35.644 1.00 81.19 86 ASP A CA 1
ATOM 645 C C . ASP A 1 86 ? 25.388 2.044 -34.713 1.00 81.19 86 ASP A C 1
ATOM 647 O O . ASP A 1 86 ? 25.332 3.239 -35.031 1.00 81.19 86 ASP A O 1
ATOM 651 N N . PHE A 1 87 ? 24.898 1.622 -33.546 1.00 83.81 87 PHE A N 1
ATOM 652 C CA . PHE A 1 87 ? 24.219 2.510 -32.591 1.00 83.81 87 PHE A CA 1
ATOM 653 C C . PHE A 1 87 ? 25.001 3.800 -32.301 1.00 83.81 87 PHE A C 1
ATOM 655 O O . PHE A 1 87 ? 24.462 4.906 -32.379 1.00 83.81 87 PHE A O 1
ATOM 662 N N . GLU A 1 88 ? 26.298 3.679 -32.010 1.00 86.19 88 GLU A N 1
ATOM 663 C CA . GLU A 1 88 ? 27.154 4.809 -31.669 1.00 86.19 88 GLU A CA 1
ATOM 664 C C . GLU A 1 88 ? 27.383 5.765 -32.839 1.00 86.19 88 GLU A C 1
ATOM 666 O O . GLU A 1 88 ? 27.549 6.970 -32.621 1.00 86.19 88 GLU A O 1
ATOM 671 N N . ALA A 1 89 ? 27.437 5.248 -34.067 1.00 84.88 89 ALA A N 1
ATOM 672 C CA . ALA A 1 89 ? 27.625 6.069 -35.255 1.00 84.88 89 ALA A CA 1
ATOM 673 C C . ALA A 1 89 ? 26.323 6.794 -35.612 1.00 84.88 89 ALA A C 1
ATOM 675 O O . ALA A 1 89 ? 26.332 8.013 -35.774 1.00 84.88 89 ALA A O 1
ATOM 676 N N . ILE A 1 90 ? 25.194 6.079 -35.611 1.00 84.56 90 ILE A N 1
ATOM 677 C CA . ILE A 1 90 ? 23.873 6.632 -35.939 1.00 84.56 90 ILE A CA 1
ATOM 678 C C . ILE A 1 90 ? 23.443 7.671 -34.889 1.00 84.56 90 ILE A C 1
ATOM 680 O O . ILE A 1 90 ? 22.876 8.711 -35.244 1.00 84.56 90 ILE A O 1
ATOM 684 N N . ALA A 1 91 ? 23.759 7.454 -33.606 1.00 86.44 91 ALA A N 1
ATOM 685 C CA . ALA A 1 91 ? 23.501 8.427 -32.541 1.00 86.44 91 ALA A CA 1
ATOM 686 C C . ALA A 1 91 ? 24.335 9.704 -32.711 1.00 86.44 91 ALA A C 1
ATOM 688 O O . ALA A 1 91 ? 23.795 10.804 -32.593 1.00 86.44 91 ALA A O 1
ATOM 689 N N . LYS A 1 92 ? 25.624 9.581 -33.057 1.00 87.06 92 LYS A N 1
ATOM 690 C CA . LYS A 1 92 ? 26.485 10.742 -33.343 1.00 87.06 92 LYS A CA 1
ATOM 691 C C . LYS A 1 92 ? 26.024 11.511 -34.576 1.00 87.06 92 LYS A C 1
ATOM 693 O O . LYS A 1 92 ? 25.959 12.738 -34.521 1.00 87.06 92 LYS A O 1
ATOM 698 N N . ASP A 1 93 ? 25.664 10.810 -35.647 1.00 85.69 93 ASP A N 1
ATOM 699 C CA . ASP A 1 93 ? 25.166 11.417 -36.886 1.00 85.69 93 ASP A CA 1
ATOM 700 C C . ASP A 1 93 ? 23.837 12.152 -36.670 1.00 85.69 93 ASP A C 1
ATOM 702 O O . ASP A 1 93 ? 23.573 13.177 -37.299 1.00 85.69 93 ASP A O 1
ATOM 706 N N . SER A 1 94 ? 23.025 11.663 -35.733 1.00 83.56 94 SER A N 1
ATOM 707 C CA . SER A 1 94 ? 21.756 12.280 -35.331 1.00 83.56 94 SER A CA 1
ATOM 708 C C . SER A 1 94 ? 21.912 13.290 -34.181 1.00 83.56 94 SER A C 1
ATOM 710 O O . SER A 1 94 ? 20.921 13.835 -33.701 1.00 83.56 94 SER A O 1
ATOM 712 N N . ASN A 1 95 ? 23.152 13.580 -33.763 1.00 84.06 95 ASN A N 1
ATOM 713 C CA . ASN A 1 95 ? 23.503 14.510 -32.686 1.00 84.06 95 ASN A CA 1
ATOM 714 C C . ASN A 1 95 ? 22.828 14.187 -31.331 1.00 84.06 95 ASN A C 1
ATOM 716 O O . ASN A 1 95 ? 22.501 15.093 -30.560 1.00 84.06 95 ASN A O 1
ATOM 720 N N . TYR A 1 96 ? 22.625 12.898 -31.041 1.00 85.25 96 TYR A N 1
ATOM 721 C CA . TYR A 1 96 ? 22.129 12.406 -29.757 1.00 85.25 96 TYR A CA 1
ATOM 722 C C . TYR A 1 96 ? 23.277 12.081 -28.794 1.00 85.25 96 TYR A C 1
ATOM 724 O O . TYR A 1 96 ? 24.341 11.595 -29.180 1.00 85.25 96 TYR A O 1
ATOM 732 N N . GLU A 1 97 ? 23.044 12.343 -27.509 1.00 81.19 97 GLU A N 1
ATOM 733 C CA . GLU A 1 97 ? 23.965 11.991 -26.431 1.00 81.19 97 GLU A CA 1
ATOM 734 C C . GLU A 1 97 ? 23.713 10.546 -25.983 1.00 81.19 97 GLU A C 1
ATOM 736 O O . GLU A 1 97 ? 22.616 10.209 -25.541 1.00 81.19 97 GLU A O 1
ATOM 741 N N . ILE A 1 98 ? 24.738 9.696 -26.069 1.00 84.06 98 ILE A N 1
ATOM 742 C CA . ILE A 1 98 ? 24.676 8.318 -25.572 1.00 84.06 98 ILE A CA 1
ATOM 743 C C . ILE A 1 98 ? 25.069 8.319 -24.101 1.00 84.06 98 ILE A C 1
ATOM 745 O O . ILE A 1 98 ? 26.195 8.680 -23.751 1.00 84.06 98 ILE A O 1
ATOM 749 N N . LYS A 1 99 ? 24.153 7.870 -23.248 1.00 85.88 99 LYS A N 1
ATOM 750 C CA . LYS A 1 99 ? 24.407 7.686 -21.822 1.00 85.88 99 LYS A CA 1
ATOM 751 C C . LYS A 1 99 ? 24.566 6.209 -21.520 1.00 85.88 99 LYS A C 1
ATOM 753 O O . LYS A 1 99 ? 23.615 5.446 -21.650 1.00 85.88 99 LYS A O 1
ATOM 758 N N . LYS A 1 100 ? 25.775 5.818 -21.124 1.00 86.75 100 LYS A N 1
ATOM 759 C CA . LYS A 1 100 ? 26.073 4.445 -20.722 1.00 86.75 100 LYS A CA 1
ATOM 760 C C . LYS A 1 100 ? 25.838 4.284 -19.222 1.00 86.75 100 LYS A C 1
ATOM 762 O O . LYS A 1 100 ? 26.406 5.037 -18.432 1.00 86.75 100 LYS A O 1
ATOM 767 N N . SER A 1 101 ? 25.021 3.308 -18.841 1.00 86.81 101 SER A N 1
ATOM 768 C CA . SER A 1 101 ? 24.858 2.901 -17.446 1.00 86.81 101 SER A CA 1
ATOM 769 C C . SER A 1 101 ? 25.910 1.866 -17.047 1.00 86.81 101 SER A C 1
ATOM 771 O O . SER A 1 101 ? 26.318 1.040 -17.860 1.00 86.81 101 SER A O 1
ATOM 773 N N . GLU A 1 102 ? 26.302 1.883 -15.775 1.00 87.38 102 GLU A N 1
ATOM 774 C CA . GLU A 1 102 ? 26.941 0.732 -15.124 1.00 87.38 102 GLU A CA 1
ATOM 775 C C . GLU A 1 102 ? 25.898 -0.368 -14.860 1.00 87.38 102 GLU A C 1
ATOM 777 O O . GLU A 1 102 ? 24.697 -0.114 -14.985 1.00 87.38 102 GLU A O 1
ATOM 782 N N . PHE A 1 103 ? 26.331 -1.567 -14.456 1.00 85.56 103 PHE A N 1
ATOM 783 C CA . PHE A 1 103 ? 25.410 -2.626 -14.031 1.00 85.56 103 PHE A CA 1
ATOM 784 C C . PHE A 1 103 ? 24.482 -2.141 -12.914 1.00 85.56 103 PHE A C 1
ATOM 786 O O . PHE A 1 103 ? 24.914 -1.514 -11.943 1.00 85.56 103 PHE A O 1
ATOM 793 N N . PHE A 1 104 ? 23.195 -2.455 -13.042 1.00 88.31 104 PHE A N 1
ATOM 794 C CA . PHE A 1 104 ? 22.181 -2.093 -12.062 1.00 88.31 104 PHE A CA 1
ATOM 795 C C . PHE A 1 104 ? 21.169 -3.218 -11.880 1.00 88.31 104 PHE A C 1
ATOM 797 O O . PHE A 1 104 ? 20.999 -4.081 -12.737 1.00 88.31 104 PHE A O 1
ATOM 804 N N . SER A 1 105 ? 20.479 -3.195 -10.742 1.00 86.25 105 SER A N 1
ATOM 805 C CA . SER A 1 105 ? 19.381 -4.120 -10.462 1.00 86.25 105 SER A CA 1
ATOM 806 C C . SER A 1 105 ? 18.040 -3.420 -10.658 1.00 86.25 105 SER A C 1
ATOM 808 O O . SER A 1 105 ? 17.941 -2.202 -10.508 1.00 86.25 105 SER A O 1
ATOM 810 N N . LYS A 1 106 ? 16.973 -4.187 -10.902 1.00 84.00 106 LYS A N 1
ATOM 811 C CA . LYS A 1 106 ? 15.612 -3.635 -11.001 1.00 84.00 106 LYS A CA 1
ATOM 812 C C . LYS A 1 106 ? 15.188 -2.869 -9.738 1.00 84.00 106 LYS A C 1
ATOM 814 O O . LYS A 1 106 ? 14.397 -1.935 -9.817 1.00 84.00 106 LYS A O 1
ATOM 819 N N . ALA A 1 107 ? 15.728 -3.244 -8.576 1.00 82.75 107 ALA A N 1
ATOM 820 C CA . ALA A 1 107 ? 15.437 -2.600 -7.298 1.00 82.75 107 ALA A CA 1
ATOM 821 C C . ALA A 1 107 ? 16.206 -1.284 -7.074 1.00 82.75 107 ALA A C 1
ATOM 823 O O . ALA A 1 107 ? 15.740 -0.446 -6.305 1.00 82.75 107 ALA A O 1
ATOM 824 N N . ASP A 1 108 ? 17.351 -1.097 -7.734 1.00 84.62 108 ASP A N 1
ATOM 825 C CA . ASP A 1 108 ? 18.213 0.081 -7.581 1.00 84.62 108 ASP A CA 1
ATOM 826 C C . ASP A 1 108 ? 18.745 0.554 -8.947 1.00 84.62 108 ASP A C 1
ATOM 828 O O . ASP A 1 108 ? 19.915 0.336 -9.274 1.00 84.62 108 ASP A O 1
ATOM 832 N N . PRO A 1 109 ? 17.877 1.134 -9.801 1.00 87.44 109 PRO A N 1
ATOM 833 C CA . PRO A 1 109 ? 18.291 1.651 -11.095 1.00 87.44 109 PRO A CA 1
ATOM 834 C C . PRO A 1 109 ? 18.967 3.027 -10.969 1.00 87.44 109 PRO A C 1
ATOM 836 O O . PRO A 1 109 ? 18.624 3.824 -10.086 1.00 87.44 109 PRO A O 1
ATOM 839 N N . PRO A 1 110 ? 19.873 3.384 -11.897 1.00 87.56 110 PRO A N 1
ATOM 840 C CA . PRO A 1 110 ? 20.449 4.720 -11.947 1.00 87.56 110 PRO A CA 1
ATOM 841 C C . PRO A 1 110 ? 19.350 5.770 -12.154 1.00 87.56 110 PRO A C 1
ATOM 843 O O . PRO A 1 110 ? 18.364 5.551 -12.859 1.00 87.56 110 PRO A O 1
ATOM 846 N N . LYS A 1 111 ? 19.540 6.960 -11.567 1.00 85.81 111 LYS A N 1
ATOM 847 C CA . LYS A 1 111 ? 18.538 8.046 -11.585 1.00 85.81 111 LYS A CA 1
ATOM 848 C C . LYS A 1 111 ? 18.085 8.431 -12.993 1.00 85.81 111 LYS A C 1
ATOM 850 O O . LYS A 1 111 ? 16.944 8.842 -13.174 1.00 85.81 111 LYS A O 1
ATOM 855 N N . GLU A 1 112 ? 18.956 8.283 -13.982 1.00 83.81 112 GLU A N 1
ATOM 856 C CA . GLU A 1 112 ? 18.660 8.605 -15.379 1.00 83.81 112 GLU A CA 1
ATOM 857 C C . GLU A 1 112 ? 17.634 7.651 -16.014 1.00 83.81 112 GLU A C 1
ATOM 859 O O . GLU A 1 112 ? 16.934 8.054 -16.936 1.00 83.81 112 GLU A O 1
ATOM 864 N N . LEU A 1 113 ? 17.476 6.436 -15.473 1.00 85.38 113 LEU A N 1
ATOM 865 C CA . LEU A 1 113 ? 16.511 5.424 -15.924 1.00 85.38 113 LEU A CA 1
ATOM 866 C C . LEU A 1 113 ? 15.258 5.355 -15.031 1.00 85.38 113 LEU A C 1
ATOM 868 O O . LEU A 1 113 ? 14.434 4.454 -15.163 1.00 85.38 113 LEU A O 1
ATOM 872 N N . SER A 1 114 ? 15.101 6.303 -14.102 1.00 86.56 114 SER A N 1
ATOM 873 C CA . SER A 1 114 ? 13.981 6.324 -13.149 1.00 86.56 114 SER A CA 1
ATOM 874 C C . SER A 1 114 ? 12.723 7.030 -13.666 1.00 86.56 114 SER A C 1
ATOM 876 O O . SER A 1 114 ? 11.693 7.010 -12.989 1.00 86.56 114 SER A O 1
ATOM 878 N N . ALA A 1 115 ? 12.795 7.651 -14.849 1.00 86.00 115 ALA A N 1
ATOM 879 C CA . ALA A 1 115 ? 11.652 8.318 -15.455 1.00 86.00 115 ALA A CA 1
ATOM 880 C C . ALA A 1 115 ? 10.549 7.314 -15.833 1.00 86.00 115 ALA A C 1
ATOM 882 O O . ALA A 1 115 ? 10.813 6.161 -16.179 1.00 86.00 115 ALA A O 1
ATOM 883 N N . VAL A 1 116 ? 9.304 7.778 -15.724 1.00 87.69 116 VAL A N 1
ATOM 884 C CA . VAL A 1 116 ? 8.092 6.993 -15.981 1.00 87.69 116 VAL A CA 1
ATOM 885 C C . VAL A 1 116 ? 7.734 7.092 -17.460 1.00 87.69 116 VAL A C 1
ATOM 887 O O . VAL A 1 116 ? 7.697 8.191 -18.018 1.00 87.69 116 VAL A O 1
ATOM 890 N N . ILE A 1 117 ? 7.488 5.939 -18.076 1.00 86.88 117 ILE A N 1
ATOM 891 C CA . ILE A 1 117 ? 7.006 5.804 -19.447 1.00 86.88 117 ILE A CA 1
ATOM 892 C C . ILE A 1 117 ? 5.494 6.050 -19.448 1.00 86.88 117 ILE A C 1
ATOM 894 O O . ILE A 1 117 ? 4.778 5.586 -18.561 1.00 86.88 117 ILE A O 1
ATOM 898 N N . ASP A 1 118 ? 4.990 6.754 -20.462 1.00 82.06 118 ASP A N 1
ATOM 899 C CA . ASP A 1 118 ? 3.557 7.069 -20.589 1.00 82.06 118 ASP A CA 1
ATOM 900 C C . ASP A 1 118 ? 2.680 5.802 -20.759 1.00 82.06 118 ASP A C 1
ATOM 902 O O . ASP A 1 118 ? 1.465 5.831 -20.548 1.00 82.06 118 ASP A O 1
ATOM 906 N N . SER A 1 119 ? 3.300 4.667 -21.096 1.00 74.56 119 SER A N 1
ATOM 907 C CA . SER A 1 119 ? 2.701 3.333 -21.079 1.00 74.56 119 SER A CA 1
ATOM 908 C C . SER A 1 119 ? 2.640 2.771 -19.657 1.00 74.56 119 SER A C 1
ATOM 910 O O . SER A 1 119 ? 3.647 2.365 -19.071 1.00 74.56 119 SER A O 1
ATOM 912 N N . LEU A 1 120 ? 1.417 2.669 -19.131 1.00 68.12 120 LEU A N 1
ATOM 913 C CA . LEU A 1 120 ? 1.135 2.133 -17.794 1.00 68.12 1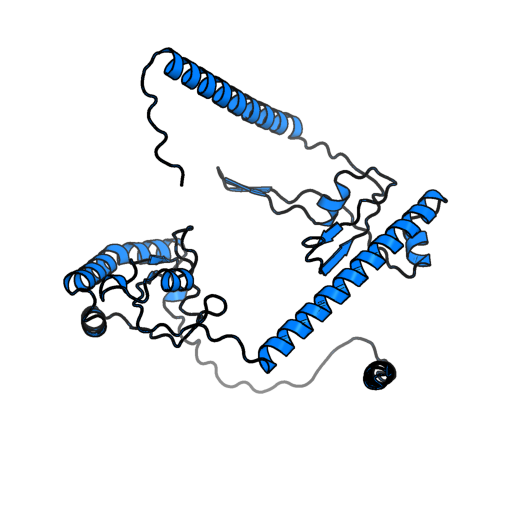20 LEU A CA 1
ATOM 914 C C . LEU A 1 120 ? 1.575 0.674 -17.596 1.00 68.12 120 LEU A C 1
ATOM 916 O O . LEU A 1 120 ? 1.718 0.250 -16.454 1.00 68.12 120 LEU A O 1
ATOM 920 N N . GLN A 1 121 ? 1.751 -0.095 -18.675 1.00 74.00 121 GLN A N 1
ATOM 921 C CA . GLN A 1 121 ? 2.105 -1.515 -18.589 1.00 74.00 121 GLN A CA 1
ATOM 922 C C . GLN A 1 121 ? 3.585 -1.739 -18.263 1.00 74.00 121 GLN A C 1
ATOM 924 O O . GLN A 1 121 ? 3.908 -2.700 -17.575 1.00 74.00 121 GLN A O 1
ATOM 929 N N . ILE A 1 122 ? 4.457 -0.838 -18.720 1.00 77.38 122 ILE A N 1
ATOM 930 C CA . ILE A 1 122 ? 5.914 -0.993 -18.618 1.00 77.38 122 ILE A CA 1
ATOM 931 C C . ILE A 1 122 ? 6.434 -0.308 -17.350 1.00 77.38 122 ILE A C 1
ATOM 933 O O . ILE A 1 122 ? 7.313 -0.826 -16.670 1.00 77.38 122 ILE A O 1
ATOM 937 N N . GLY A 1 123 ? 5.853 0.836 -16.971 1.00 87.00 123 GLY A N 1
ATOM 938 C CA . GLY A 1 123 ? 6.249 1.556 -15.762 1.00 87.00 123 GLY A CA 1
ATOM 939 C C . GLY A 1 123 ? 7.420 2.503 -16.015 1.00 87.00 123 GLY A C 1
ATOM 940 O O . GLY A 1 123 ? 7.214 3.590 -16.556 1.00 87.00 123 GLY A O 1
ATOM 941 N N . LYS A 1 124 ? 8.634 2.160 -15.572 1.00 89.75 124 LYS A N 1
ATOM 942 C CA . LYS A 1 124 ? 9.828 3.019 -15.711 1.00 89.75 124 LYS A CA 1
ATOM 943 C C . LYS A 1 124 ? 10.707 2.601 -16.889 1.00 89.75 124 LYS A C 1
ATOM 945 O O . LYS A 1 124 ? 10.681 1.454 -17.316 1.0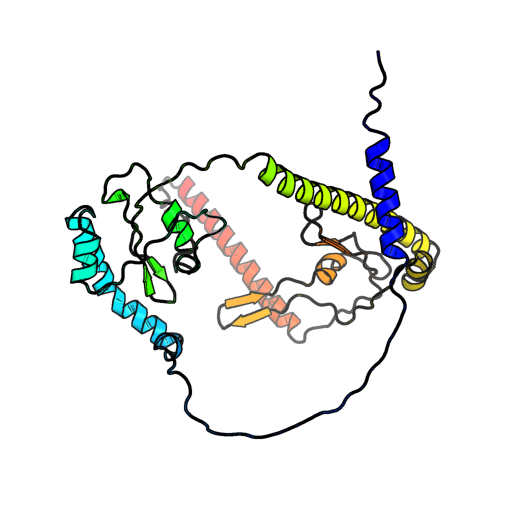0 89.75 124 LYS A O 1
ATOM 950 N N . ILE A 1 125 ? 11.581 3.503 -17.340 1.00 88.19 125 ILE A N 1
ATOM 951 C CA . ILE A 1 125 ? 12.637 3.182 -18.323 1.00 88.19 125 ILE A CA 1
ATOM 952 C C . ILE A 1 125 ? 13.486 1.995 -17.851 1.00 88.19 125 ILE A C 1
ATOM 954 O O . ILE A 1 125 ? 13.796 1.103 -18.637 1.00 88.19 125 ILE A O 1
ATOM 958 N N . SER A 1 126 ? 13.827 1.944 -16.560 1.00 89.19 126 SER A N 1
ATOM 959 C CA . SER A 1 126 ? 14.547 0.806 -15.989 1.00 89.19 126 SER A CA 1
ATOM 960 C C . SER A 1 126 ? 13.797 -0.510 -16.159 1.00 89.19 126 SER A C 1
ATOM 962 O O . SER A 1 126 ? 14.431 -1.523 -16.410 1.00 89.19 126 SER A O 1
ATOM 964 N N . ASP A 1 127 ? 12.468 -0.508 -16.031 1.00 89.38 127 ASP A N 1
ATOM 965 C CA . ASP A 1 127 ? 11.663 -1.722 -16.173 1.00 89.38 127 ASP A CA 1
ATOM 966 C C . ASP A 1 127 ? 11.690 -2.224 -17.619 1.00 89.38 127 ASP A C 1
ATOM 968 O O . ASP A 1 127 ? 11.885 -3.418 -17.830 1.00 89.38 127 ASP A O 1
ATOM 972 N N . ALA A 1 128 ? 11.626 -1.307 -18.590 1.00 88.06 128 ALA A N 1
ATOM 973 C CA . ALA A 1 128 ? 11.745 -1.621 -20.011 1.00 88.06 128 ALA A CA 1
ATOM 974 C C . ALA A 1 128 ? 13.100 -2.250 -20.378 1.00 88.06 128 ALA A C 1
ATOM 976 O O . ALA A 1 128 ? 13.159 -3.163 -21.196 1.00 88.06 128 ALA A O 1
ATOM 977 N N . ALA A 1 129 ? 14.196 -1.805 -19.750 1.00 89.12 129 ALA A N 1
ATOM 978 C CA . ALA A 1 129 ? 15.519 -2.394 -19.968 1.00 89.12 129 ALA A CA 1
ATOM 979 C C . ALA A 1 129 ? 15.580 -3.876 -19.548 1.00 89.12 129 ALA A C 1
ATOM 981 O O . ALA A 1 129 ? 16.289 -4.659 -20.172 1.00 89.12 129 ALA A O 1
ATOM 982 N N . PHE A 1 130 ? 14.818 -4.265 -18.518 1.00 89.56 130 PHE A N 1
ATOM 983 C CA . PHE A 1 130 ? 14.723 -5.652 -18.046 1.00 89.56 130 PHE A CA 1
ATOM 984 C C . PHE A 1 130 ? 13.757 -6.523 -18.868 1.00 89.56 130 PHE A C 1
ATOM 986 O O . PHE A 1 130 ? 13.684 -7.725 -18.617 1.00 89.56 130 PHE A O 1
ATOM 993 N N . GLU A 1 131 ? 13.008 -5.949 -19.814 1.00 88.38 131 GLU A N 1
ATOM 994 C CA . GLU A 1 131 ? 12.155 -6.709 -20.741 1.00 88.38 131 GLU A CA 1
ATOM 995 C C . GLU A 1 131 ? 12.905 -7.150 -22.007 1.00 88.38 131 GLU A C 1
ATOM 997 O O . GLU A 1 131 ? 12.427 -8.032 -22.720 1.00 88.38 131 GLU A O 1
ATOM 1002 N N . LEU A 1 132 ? 14.086 -6.577 -22.269 1.00 88.06 132 LEU A N 1
ATOM 1003 C CA . LEU A 1 132 ? 14.895 -6.912 -23.437 1.00 88.06 132 LEU A CA 1
ATOM 1004 C C . LEU A 1 132 ? 15.489 -8.329 -23.335 1.00 88.06 132 LEU A C 1
ATOM 1006 O O . LEU A 1 132 ? 15.981 -8.723 -22.272 1.00 88.06 132 LEU A O 1
ATOM 1010 N N . PRO A 1 133 ? 15.482 -9.106 -24.431 1.00 83.94 133 PRO A N 1
ATOM 1011 C CA . PRO A 1 133 ? 16.048 -10.445 -24.457 1.00 83.94 133 PRO A CA 1
ATOM 1012 C C . PRO A 1 133 ? 17.580 -10.411 -24.369 1.00 83.94 133 PRO A C 1
ATOM 1014 O O . PRO A 1 133 ? 18.270 -9.862 -25.223 1.00 83.94 133 PRO A O 1
ATOM 1017 N N . GLU A 1 134 ? 18.134 -11.095 -23.369 1.00 82.75 134 GLU A N 1
ATOM 1018 C CA . GLU A 1 134 ? 19.587 -11.256 -23.193 1.00 82.75 134 GLU A CA 1
ATOM 1019 C C . GLU A 1 134 ? 20.264 -11.929 -24.401 1.00 82.75 134 GLU A C 1
ATOM 1021 O O . GLU A 1 134 ? 21.335 -11.517 -24.850 1.00 82.75 134 GLU A O 1
ATOM 1026 N N . ASN A 1 135 ? 19.617 -12.969 -24.933 1.00 80.12 135 ASN A N 1
ATOM 1027 C CA . ASN A 1 135 ? 20.125 -13.795 -26.029 1.00 80.12 135 ASN A CA 1
ATOM 1028 C C . ASN A 1 135 ? 19.502 -13.433 -27.385 1.00 80.12 135 ASN A C 1
ATOM 1030 O O . ASN A 1 135 ? 19.519 -14.268 -28.287 1.00 80.12 135 ASN A O 1
ATOM 1034 N N . GLY A 1 136 ? 18.919 -12.236 -27.500 1.00 75.19 136 GLY A N 1
ATOM 1035 C CA . GLY A 1 136 ? 18.376 -11.749 -28.762 1.00 75.19 136 GLY A CA 1
ATOM 1036 C C . GLY A 1 136 ? 19.469 -11.349 -29.753 1.00 75.19 136 GLY A C 1
ATOM 1037 O O . GLY A 1 136 ? 20.620 -11.097 -29.362 1.00 75.19 136 GLY A O 1
ATOM 1038 N N . ASP A 1 137 ? 19.096 -11.287 -31.027 1.00 78.50 137 ASP A N 1
ATOM 1039 C CA . ASP A 1 137 ? 19.914 -10.666 -32.069 1.00 78.50 137 ASP A CA 1
ATOM 1040 C C . ASP A 1 137 ? 20.083 -9.150 -31.792 1.00 78.50 137 ASP A C 1
ATOM 1042 O O . ASP A 1 137 ? 19.487 -8.588 -30.866 1.00 78.50 137 ASP A O 1
ATOM 1046 N N . SER A 1 138 ? 20.984 -8.479 -32.514 1.00 77.69 138 SER A N 1
ATOM 1047 C CA . SER A 1 138 ? 21.354 -7.080 -32.231 1.00 77.69 138 SER A CA 1
ATOM 1048 C C . SER A 1 138 ? 20.162 -6.106 -32.302 1.00 77.69 138 SER A C 1
ATOM 1050 O O . SER A 1 138 ? 20.130 -5.124 -31.557 1.00 77.69 138 SER A O 1
ATOM 1052 N N . ASP A 1 139 ? 19.163 -6.409 -33.131 1.00 76.81 139 ASP A N 1
ATOM 1053 C CA . ASP A 1 139 ? 17.895 -5.691 -33.256 1.00 76.81 139 ASP A CA 1
ATOM 1054 C C . ASP A 1 139 ? 16.930 -6.004 -32.104 1.00 76.81 139 ASP A C 1
ATOM 1056 O O . ASP A 1 139 ? 16.285 -5.100 -31.577 1.00 76.81 139 ASP A O 1
ATOM 1060 N N . GLU A 1 140 ? 16.883 -7.254 -31.644 1.00 81.69 140 GLU A N 1
ATOM 1061 C CA . GLU A 1 140 ? 16.068 -7.668 -30.496 1.00 81.69 140 GLU A CA 1
ATOM 1062 C C . GLU A 1 140 ? 16.588 -7.103 -29.162 1.00 81.69 140 GLU A C 1
ATOM 1064 O O . GLU A 1 140 ? 15.834 -6.976 -28.197 1.00 81.69 140 GLU A O 1
ATOM 1069 N N . LYS A 1 141 ? 17.869 -6.722 -29.095 1.00 85.38 141 LYS A N 1
ATOM 1070 C CA . LYS A 1 141 ? 18.482 -6.029 -27.944 1.00 85.38 141 LYS A CA 1
ATOM 1071 C C . LYS A 1 141 ? 18.204 -4.529 -27.910 1.00 85.38 141 LYS A C 1
ATOM 1073 O O . LYS A 1 141 ? 18.672 -3.849 -26.989 1.00 85.38 141 LYS A O 1
ATOM 1078 N N . LEU A 1 142 ? 17.474 -4.000 -28.888 1.00 87.69 142 LEU A N 1
ATOM 1079 C CA . LEU A 1 142 ? 16.997 -2.625 -28.896 1.00 87.69 142 LEU A CA 1
ATOM 1080 C C . LEU A 1 142 ? 15.566 -2.561 -28.376 1.00 87.69 142 LEU A C 1
ATOM 1082 O O . LEU A 1 142 ? 14.703 -3.349 -28.748 1.00 87.69 142 LEU A O 1
ATOM 1086 N N . SER A 1 143 ? 15.296 -1.574 -27.530 1.00 88.00 143 SER A N 1
ATOM 1087 C CA . SER A 1 143 ? 13.931 -1.266 -27.137 1.00 88.00 143 SER A CA 1
ATOM 1088 C C . SER A 1 143 ? 13.211 -0.469 -28.211 1.00 88.00 143 SER A C 1
ATOM 1090 O O . SER A 1 143 ? 13.818 0.314 -28.945 1.00 88.00 143 SER A O 1
ATOM 1092 N N . ASP A 1 144 ? 11.886 -0.558 -28.195 1.00 87.50 144 ASP A N 1
ATOM 1093 C CA . ASP A 1 144 ? 11.046 0.433 -28.850 1.00 87.50 144 ASP A CA 1
ATOM 1094 C C . ASP A 1 144 ? 11.310 1.840 -28.274 1.00 87.50 144 ASP A C 1
ATOM 1096 O O . ASP A 1 144 ? 11.758 1.984 -27.124 1.00 87.50 144 ASP A O 1
ATOM 1100 N N . PRO A 1 145 ? 11.049 2.905 -29.053 1.00 88.94 145 PRO A N 1
ATOM 1101 C CA . PRO A 1 145 ? 11.152 4.269 -28.564 1.00 88.94 145 PRO A CA 1
ATOM 1102 C C . PRO A 1 145 ? 10.023 4.561 -27.565 1.00 88.94 145 PRO A C 1
ATOM 1104 O O . PRO A 1 145 ? 8.842 4.609 -27.912 1.00 88.94 145 PRO A O 1
ATOM 1107 N N . TYR A 1 146 ? 10.389 4.816 -26.310 1.00 88.75 146 TYR A N 1
ATOM 1108 C CA . TYR A 1 146 ? 9.452 5.094 -25.227 1.00 88.75 146 TYR A CA 1
ATOM 1109 C C . TYR A 1 146 ? 9.314 6.586 -24.950 1.00 88.75 146 TYR A C 1
ATOM 1111 O O . TYR A 1 146 ? 10.299 7.296 -24.734 1.00 88.75 146 TYR A O 1
ATOM 1119 N N . ARG A 1 147 ? 8.068 7.060 -24.881 1.00 87.88 147 ARG A N 1
ATOM 1120 C CA . ARG A 1 147 ? 7.741 8.431 -24.479 1.00 87.88 147 ARG A CA 1
ATOM 1121 C C . ARG A 1 147 ? 7.676 8.551 -22.958 1.00 87.88 147 ARG A C 1
ATOM 1123 O O . ARG A 1 147 ? 7.074 7.720 -22.281 1.00 87.88 147 ARG A O 1
ATOM 1130 N N . THR A 1 148 ? 8.250 9.628 -22.441 1.00 86.62 148 THR A N 1
ATOM 1131 C CA . THR A 1 148 ? 8.161 10.054 -21.039 1.00 86.62 148 THR A CA 1
ATOM 1132 C C . THR A 1 148 ? 7.731 11.518 -20.965 1.00 86.62 148 THR A C 1
ATOM 1134 O O . THR A 1 148 ? 7.707 12.228 -21.975 1.00 86.62 148 THR A O 1
ATOM 1137 N N . SER A 1 149 ? 7.497 12.025 -19.752 1.00 82.44 149 SER A N 1
ATOM 1138 C CA . SER A 1 149 ? 7.220 13.450 -19.526 1.00 82.44 149 SER A CA 1
ATOM 1139 C C . SER A 1 149 ? 8.333 14.389 -19.996 1.00 82.44 149 SER A C 1
ATOM 1141 O O . SER A 1 149 ? 8.085 15.578 -20.197 1.00 82.44 149 SER A O 1
ATOM 1143 N N . ASP A 1 150 ? 9.560 13.879 -20.109 1.00 80.31 150 ASP A N 1
ATOM 1144 C CA . ASP A 1 150 ? 10.776 14.664 -20.317 1.00 80.31 150 ASP A CA 1
ATOM 1145 C C . ASP A 1 150 ? 11.357 14.509 -21.726 1.00 80.31 150 ASP A C 1
ATOM 1147 O O . ASP A 1 150 ? 12.288 15.237 -22.075 1.00 80.31 150 ASP A O 1
ATOM 1151 N N . GLY A 1 151 ? 10.823 13.588 -22.532 1.00 86.00 151 GLY A N 1
ATOM 1152 C CA . GLY A 1 151 ? 11.358 13.264 -23.849 1.00 86.00 151 GLY A CA 1
ATOM 1153 C C . GLY A 1 151 ? 11.122 11.817 -24.255 1.00 86.00 151 GLY A C 1
ATOM 1154 O O . GLY A 1 151 ? 10.337 11.095 -23.638 1.00 86.00 151 GLY A O 1
ATOM 1155 N N . TRP A 1 152 ? 11.838 11.408 -25.296 1.00 87.81 152 TRP A N 1
ATOM 1156 C CA . TRP A 1 152 ? 11.854 10.041 -25.798 1.00 87.81 152 TRP A CA 1
ATOM 1157 C C . TRP A 1 152 ? 13.136 9.330 -25.384 1.00 87.81 152 TRP A C 1
ATOM 1159 O O . TRP A 1 152 ? 14.200 9.947 -25.320 1.00 87.81 152 TRP A O 1
ATOM 1169 N N . PHE A 1 153 ? 13.019 8.036 -25.116 1.00 88.19 153 PHE A N 1
ATOM 1170 C CA . PHE A 1 153 ? 14.117 7.173 -24.707 1.00 88.19 153 PHE A CA 1
ATOM 1171 C C . PHE A 1 153 ? 14.148 5.918 -25.568 1.00 88.19 153 PHE A C 1
ATOM 1173 O O . PHE A 1 153 ? 13.108 5.375 -25.923 1.00 88.19 153 PHE A O 1
ATOM 1180 N N . LEU A 1 154 ? 15.355 5.460 -25.871 1.00 88.81 154 LEU A N 1
ATOM 1181 C CA . LEU A 1 154 ? 15.619 4.225 -26.590 1.00 88.81 154 LEU A CA 1
ATOM 1182 C C . LEU A 1 154 ? 16.806 3.556 -25.89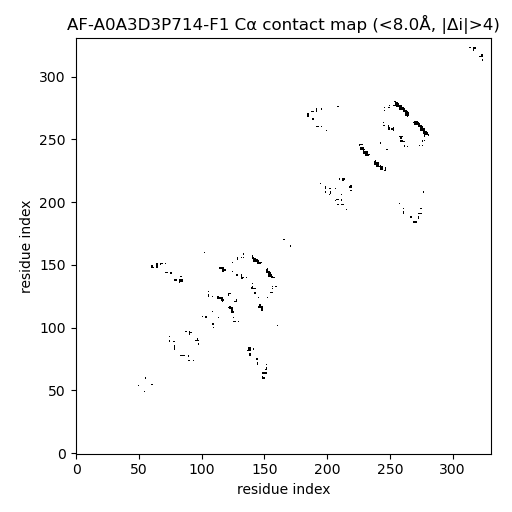7 1.00 88.81 154 LEU A C 1
ATOM 1184 O O . LEU A 1 154 ? 17.799 4.220 -25.584 1.00 88.81 154 LEU A O 1
ATOM 1188 N N . ILE A 1 155 ? 16.663 2.272 -25.591 1.00 89.62 155 ILE A N 1
ATOM 1189 C CA . ILE A 1 155 ? 17.602 1.502 -24.778 1.00 89.62 155 ILE A CA 1
ATOM 1190 C C . ILE A 1 155 ? 18.228 0.427 -25.664 1.00 89.62 155 ILE A C 1
ATOM 1192 O O . ILE A 1 155 ? 17.515 -0.250 -26.399 1.00 89.62 155 ILE A O 1
ATOM 1196 N N . ARG A 1 156 ? 19.547 0.247 -25.573 1.00 89.75 156 ARG A N 1
ATOM 1197 C CA . ARG A 1 156 ? 20.244 -0.929 -26.103 1.00 89.75 156 ARG A CA 1
ATOM 1198 C C . ARG A 1 156 ? 20.777 -1.745 -24.935 1.00 89.75 156 ARG A C 1
ATOM 1200 O O . ARG A 1 156 ? 21.414 -1.187 -24.039 1.00 89.75 156 ARG A O 1
ATOM 1207 N N . LEU A 1 157 ? 20.524 -3.047 -24.948 1.00 89.56 157 LEU A N 1
ATOM 1208 C CA . LEU A 1 157 ? 21.097 -3.972 -23.982 1.00 89.56 157 LEU A CA 1
ATOM 1209 C C . LEU A 1 157 ? 22.524 -4.348 -24.403 1.00 89.56 157 LEU A C 1
ATOM 1211 O O . LEU A 1 157 ? 22.718 -5.130 -25.330 1.00 89.56 157 LEU A O 1
ATOM 1215 N N . ASP A 1 158 ? 23.518 -3.782 -23.716 1.00 85.81 158 ASP A N 1
ATOM 1216 C CA . ASP A 1 158 ? 24.935 -4.060 -23.988 1.00 85.81 158 ASP A CA 1
ATOM 1217 C C . ASP A 1 158 ? 25.395 -5.381 -23.345 1.00 85.81 158 ASP A C 1
ATOM 1219 O O . ASP A 1 158 ? 26.002 -6.225 -24.004 1.00 85.81 158 ASP A O 1
ATOM 1223 N N . GLU A 1 159 ? 25.133 -5.553 -22.046 1.00 85.44 159 GLU A N 1
ATOM 1224 C CA . GLU A 1 159 ? 25.647 -6.670 -21.252 1.00 85.44 159 GLU A CA 1
ATOM 1225 C C . GLU A 1 159 ? 24.666 -7.038 -20.132 1.00 85.44 159 GLU A C 1
ATOM 1227 O O . GLU A 1 159 ? 24.046 -6.165 -19.521 1.00 85.44 159 GLU A O 1
ATOM 1232 N N . VAL A 1 160 ? 24.542 -8.338 -19.863 1.00 84.44 160 VAL A N 1
ATOM 1233 C CA . VAL A 1 160 ? 23.770 -8.893 -18.747 1.00 84.44 160 VAL A CA 1
ATOM 1234 C C . VAL A 1 160 ? 24.736 -9.642 -17.842 1.00 84.44 160 VAL A C 1
ATOM 1236 O O . VAL A 1 160 ? 25.519 -10.467 -18.306 1.00 84.44 160 VAL A O 1
ATOM 1239 N N . GLU A 1 161 ? 24.686 -9.341 -16.547 1.00 82.44 161 GLU A N 1
ATOM 1240 C CA . GLU A 1 161 ? 25.396 -10.102 -15.524 1.00 82.44 161 GLU A CA 1
ATOM 1241 C C . GLU A 1 161 ? 24.383 -10.948 -14.750 1.00 82.44 161 GLU A C 1
ATOM 1243 O O . GLU A 1 161 ? 23.401 -10.428 -14.209 1.00 82.44 161 GLU A O 1
ATOM 1248 N N . ASP A 1 162 ? 24.625 -12.260 -14.693 1.00 75.50 162 ASP A N 1
ATOM 1249 C CA . ASP A 1 162 ? 23.817 -13.176 -13.895 1.00 75.50 162 ASP A CA 1
ATOM 1250 C C . ASP A 1 162 ? 23.779 -12.711 -12.436 1.00 75.50 162 ASP A C 1
ATOM 1252 O O . ASP A 1 162 ? 24.812 -12.455 -11.810 1.00 75.50 162 ASP A O 1
ATOM 1256 N N . SER A 1 163 ? 22.577 -12.649 -11.858 1.00 70.12 163 SER A N 1
ATOM 1257 C CA . SER A 1 163 ? 22.416 -12.297 -10.449 1.00 70.12 163 SER A CA 1
ATOM 1258 C C . SER A 1 163 ? 23.093 -13.350 -9.569 1.00 70.12 163 SER A C 1
ATOM 1260 O O . SER A 1 163 ? 22.550 -14.427 -9.308 1.00 70.12 163 SER A O 1
ATOM 1262 N N . LEU A 1 164 ? 24.301 -13.044 -9.096 1.00 68.38 164 LEU A N 1
ATOM 1263 C CA . LEU A 1 164 ? 24.981 -13.880 -8.119 1.00 68.38 164 LEU A CA 1
ATOM 1264 C C . LEU A 1 164 ? 24.256 -13.768 -6.769 1.00 68.38 164 LEU A C 1
ATOM 1266 O O . LEU A 1 164 ? 23.916 -12.661 -6.336 1.00 68.38 164 LEU A O 1
ATOM 1270 N N . PRO A 1 165 ? 24.026 -14.892 -6.064 1.00 66.94 165 PRO A N 1
ATOM 1271 C CA . PRO A 1 165 ? 23.420 -14.849 -4.743 1.00 66.94 165 P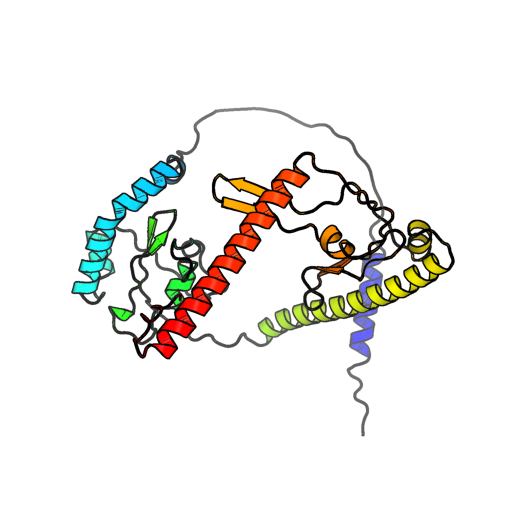RO A CA 1
ATOM 1272 C C . PRO A 1 165 ? 24.274 -13.981 -3.817 1.00 66.94 165 PRO A C 1
ATOM 1274 O O . PRO A 1 165 ? 25.503 -14.095 -3.810 1.00 66.94 165 PRO A O 1
ATOM 1277 N N . LEU A 1 166 ? 23.622 -13.127 -3.019 1.00 68.38 166 LEU A N 1
ATOM 1278 C CA . LEU A 1 166 ? 24.317 -12.287 -2.044 1.00 68.38 166 LEU A CA 1
ATOM 1279 C C . LEU A 1 166 ? 25.271 -13.139 -1.197 1.00 68.38 166 LEU A C 1
ATOM 1281 O O . LEU A 1 166 ? 24.902 -14.201 -0.687 1.00 68.38 166 LEU A O 1
ATOM 1285 N N . ALA A 1 167 ? 26.491 -12.639 -0.998 1.00 78.00 167 ALA A N 1
ATOM 1286 C CA . ALA A 1 167 ? 27.435 -13.259 -0.082 1.00 78.00 167 ALA A CA 1
ATOM 1287 C C . ALA A 1 167 ? 26.809 -13.387 1.319 1.00 78.00 167 ALA A C 1
ATOM 1289 O O . ALA A 1 167 ? 26.108 -12.483 1.780 1.00 78.00 167 ALA A O 1
ATOM 1290 N N . TYR A 1 168 ? 27.098 -14.495 2.012 1.00 76.75 168 TYR A N 1
ATOM 1291 C CA . TYR A 1 168 ? 26.522 -14.818 3.324 1.00 76.75 168 TYR A CA 1
ATOM 1292 C C . TYR A 1 168 ? 26.593 -13.653 4.321 1.00 76.75 168 TYR A C 1
ATOM 1294 O O . TYR A 1 168 ? 25.621 -13.395 5.021 1.00 76.75 168 TYR A O 1
ATOM 1302 N N . GLU A 1 169 ? 27.704 -12.911 4.353 1.00 79.56 169 GLU A N 1
ATOM 1303 C CA . GLU A 1 169 ? 27.869 -11.765 5.254 1.00 79.56 169 GLU A CA 1
ATOM 1304 C C . GLU A 1 169 ? 26.870 -10.631 4.966 1.00 79.56 169 GLU A C 1
ATOM 1306 O O . GLU A 1 169 ? 26.284 -10.081 5.898 1.00 79.56 169 GLU A O 1
ATOM 1311 N N . ALA A 1 170 ? 26.603 -10.323 3.692 1.00 74.25 170 ALA A N 1
ATOM 1312 C CA . ALA A 1 170 ? 25.617 -9.312 3.305 1.00 74.25 170 ALA A CA 1
ATOM 1313 C C . ALA A 1 170 ? 24.182 -9.799 3.574 1.00 74.25 170 ALA A C 1
ATOM 1315 O O . ALA A 1 170 ? 23.375 -9.077 4.166 1.00 74.25 170 ALA A O 1
ATOM 1316 N N . ALA A 1 171 ? 23.887 -11.058 3.232 1.00 81.94 171 ALA A N 1
ATOM 1317 C CA . ALA A 1 171 ? 22.586 -11.671 3.491 1.00 81.94 171 ALA A CA 1
ATOM 1318 C C . ALA A 1 171 ? 22.279 -11.761 4.997 1.00 81.94 171 ALA A C 1
ATOM 1320 O O . ALA A 1 171 ? 21.160 -11.486 5.427 1.00 81.94 171 ALA A O 1
ATOM 1321 N N . LYS A 1 172 ? 23.276 -12.084 5.828 1.00 81.94 172 LYS A N 1
ATOM 1322 C CA . LYS A 1 172 ? 23.133 -12.184 7.285 1.00 81.94 172 LYS A CA 1
ATOM 1323 C C . LYS A 1 172 ? 22.684 -10.865 7.905 1.00 81.94 172 LYS A C 1
ATOM 1325 O O . LYS A 1 172 ? 21.841 -10.884 8.802 1.00 81.94 172 LYS A O 1
ATOM 1330 N N . VAL A 1 173 ? 23.217 -9.731 7.445 1.00 84.56 173 VAL A N 1
ATOM 1331 C CA . VAL A 1 173 ? 22.806 -8.407 7.938 1.00 84.56 173 VAL A CA 1
ATOM 1332 C C . VAL A 1 173 ? 21.331 -8.160 7.625 1.00 84.56 173 VAL A C 1
ATOM 1334 O O . VAL A 1 173 ? 20.568 -7.846 8.541 1.00 84.56 173 VAL A O 1
ATOM 1337 N N . GLN A 1 174 ? 20.914 -8.375 6.376 1.00 80.25 174 GLN A N 1
ATOM 1338 C CA . GLN A 1 174 ? 19.529 -8.165 5.949 1.00 80.25 174 GLN A CA 1
ATOM 1339 C C . GLN A 1 174 ? 18.554 -9.095 6.683 1.00 80.25 174 GLN A C 1
ATOM 1341 O O . GLN A 1 174 ? 17.607 -8.626 7.311 1.00 80.25 174 GLN A O 1
ATOM 1346 N N . VAL A 1 175 ? 18.860 -10.394 6.741 1.00 87.94 175 VAL A N 1
ATOM 1347 C CA . VAL A 1 175 ? 18.043 -11.388 7.455 1.00 87.94 175 VAL A CA 1
ATOM 1348 C C . VAL A 1 175 ? 17.945 -11.069 8.946 1.00 87.94 175 VAL A C 1
ATOM 1350 O O . VAL A 1 175 ? 16.890 -11.248 9.548 1.00 87.94 175 VAL A O 1
ATOM 1353 N N . THR A 1 176 ? 19.016 -10.563 9.566 1.00 88.94 176 THR A N 1
ATOM 1354 C CA . THR A 1 176 ? 18.978 -10.165 10.982 1.00 88.94 176 THR A CA 1
ATOM 1355 C C . THR A 1 176 ? 18.049 -8.970 11.199 1.00 88.94 176 THR A C 1
ATOM 1357 O O . THR A 1 176 ? 17.315 -8.938 12.187 1.00 88.94 176 THR A O 1
ATOM 1360 N N . VAL A 1 177 ? 18.066 -7.986 10.296 1.00 89.69 177 VAL A N 1
ATOM 1361 C CA . VAL A 1 177 ? 17.146 -6.840 10.346 1.00 89.69 177 VAL A CA 1
ATOM 1362 C C . VAL A 1 177 ? 15.702 -7.307 10.170 1.00 89.69 177 VAL A C 1
ATOM 1364 O O . VAL A 1 177 ? 14.842 -6.924 10.965 1.00 89.69 177 VAL A O 1
ATOM 1367 N N . ASP A 1 178 ? 15.445 -8.177 9.199 1.00 87.94 178 ASP A N 1
ATOM 1368 C CA . ASP A 1 178 ? 14.102 -8.690 8.924 1.00 87.94 178 ASP A CA 1
ATOM 1369 C C . ASP A 1 178 ? 13.578 -9.557 10.074 1.00 87.94 178 ASP A C 1
ATOM 1371 O O . ASP A 1 178 ? 12.423 -9.425 10.482 1.00 87.94 178 ASP A O 1
ATOM 1375 N N . LEU A 1 179 ? 14.446 -10.364 10.691 1.00 91.38 179 LEU A N 1
ATOM 1376 C CA . LEU A 1 179 ? 14.107 -11.140 11.881 1.00 91.38 179 LEU A CA 1
ATOM 1377 C C . LEU A 1 179 ? 13.768 -10.233 13.069 1.00 91.38 179 LEU A C 1
ATOM 1379 O O . LEU A 1 179 ? 12.782 -10.479 13.762 1.00 91.38 179 LEU A O 1
ATOM 1383 N N . LYS A 1 180 ? 14.545 -9.166 13.300 1.00 91.81 180 LYS A N 1
ATOM 1384 C CA . LYS A 1 180 ? 14.247 -8.184 14.355 1.00 91.81 180 LYS A CA 1
ATOM 1385 C C . LYS A 1 180 ? 12.898 -7.506 14.123 1.00 91.81 180 LYS A C 1
ATOM 1387 O O . LYS A 1 180 ? 12.117 -7.403 15.065 1.00 91.81 180 LYS A O 1
ATOM 1392 N N . LYS A 1 181 ? 12.603 -7.091 12.885 1.00 89.69 181 LYS A N 1
ATOM 1393 C CA . LYS A 1 181 ? 11.302 -6.504 12.518 1.00 89.69 181 LYS A CA 1
ATOM 1394 C C . LYS A 1 181 ? 10.159 -7.486 12.761 1.00 89.69 181 LYS A C 1
ATOM 1396 O O . LYS A 1 181 ? 9.154 -7.110 13.358 1.00 89.69 181 LYS A O 1
ATOM 1401 N N . LYS A 1 182 ? 10.332 -8.748 12.361 1.00 89.94 182 LYS A N 1
ATOM 1402 C CA . LYS A 1 182 ? 9.338 -9.802 12.579 1.00 89.94 182 LYS A CA 1
ATOM 1403 C C . LYS A 1 182 ? 9.064 -10.030 14.068 1.00 89.94 182 LYS A C 1
ATOM 1405 O O . LYS A 1 182 ? 7.908 -10.033 14.473 1.00 89.94 182 LYS A O 1
ATOM 1410 N N . LEU A 1 183 ? 10.109 -10.167 14.885 1.00 91.69 183 LEU A N 1
ATOM 1411 C CA . LEU A 1 183 ? 9.961 -10.368 16.330 1.00 91.69 183 LEU A CA 1
ATOM 1412 C C . LEU A 1 183 ? 9.305 -9.163 17.016 1.00 91.69 183 LEU A C 1
ATOM 1414 O O . LEU A 1 183 ? 8.426 -9.345 17.856 1.00 91.69 183 LEU A O 1
ATOM 1418 N N . ALA A 1 184 ? 9.689 -7.941 16.636 1.00 90.31 184 ALA A N 1
ATOM 1419 C CA . ALA A 1 184 ? 9.060 -6.724 17.145 1.00 90.31 184 ALA A CA 1
ATOM 1420 C C . ALA A 1 184 ? 7.563 -6.668 16.794 1.00 90.31 184 ALA A C 1
ATOM 1422 O O . ALA A 1 184 ? 6.746 -6.334 17.649 1.00 90.31 184 ALA A O 1
ATOM 1423 N N . ARG A 1 185 ? 7.192 -7.063 15.570 1.00 91.75 185 ARG A N 1
ATOM 1424 C CA . ARG A 1 185 ? 5.795 -7.129 15.121 1.00 91.75 185 ARG A CA 1
ATOM 1425 C C . ARG A 1 185 ? 4.988 -8.169 15.891 1.00 91.75 185 ARG A C 1
ATOM 1427 O O . ARG A 1 185 ? 3.912 -7.855 16.384 1.00 91.75 185 ARG A O 1
ATOM 1434 N N . GLU A 1 186 ? 5.509 -9.386 16.037 1.00 91.19 186 GLU A N 1
ATOM 1435 C CA . GLU A 1 186 ? 4.841 -10.442 16.809 1.00 91.19 186 GLU A CA 1
ATOM 1436 C C . GLU A 1 186 ? 4.609 -10.019 18.266 1.00 91.19 186 GLU A C 1
ATOM 1438 O O . GLU A 1 186 ? 3.555 -10.309 18.835 1.00 91.19 186 GLU A O 1
ATOM 1443 N N . GLN A 1 187 ? 5.576 -9.319 18.864 1.00 92.62 187 GLN A N 1
ATOM 1444 C CA . GLN A 1 187 ? 5.439 -8.772 20.209 1.00 92.62 187 GLN A CA 1
ATOM 1445 C C . GLN A 1 187 ? 4.376 -7.665 20.262 1.00 92.62 187 GLN A C 1
ATOM 1447 O O . GLN A 1 187 ? 3.494 -7.719 21.114 1.00 92.62 187 GLN A O 1
ATOM 1452 N N . MET A 1 188 ? 4.395 -6.722 19.315 1.00 93.44 188 MET A N 1
ATOM 1453 C CA . MET A 1 188 ? 3.399 -5.649 19.221 1.00 93.44 188 MET A CA 1
ATOM 1454 C C . MET A 1 188 ? 1.973 -6.194 19.079 1.00 93.44 188 MET A C 1
ATOM 1456 O O . MET A 1 188 ? 1.068 -5.728 19.766 1.00 93.44 188 MET A O 1
ATOM 1460 N N . VAL A 1 189 ? 1.760 -7.198 18.223 1.00 92.19 189 VAL A N 1
ATOM 1461 C CA . VAL A 1 189 ? 0.439 -7.818 18.030 1.00 92.19 189 VAL A CA 1
ATOM 1462 C C . VAL A 1 189 ? -0.046 -8.478 19.323 1.00 92.19 189 VAL A C 1
ATOM 1464 O O . VAL A 1 189 ? -1.216 -8.332 19.683 1.00 92.19 189 VAL A O 1
ATOM 1467 N N . LYS A 1 190 ? 0.831 -9.176 20.055 1.00 93.44 190 LYS A N 1
ATOM 1468 C CA . LYS A 1 190 ? 0.480 -9.771 21.356 1.00 93.44 190 LYS A CA 1
ATOM 1469 C C . LYS A 1 190 ? 0.104 -8.703 22.378 1.00 93.44 190 LYS A C 1
ATOM 1471 O O . LYS A 1 190 ? -0.976 -8.785 22.956 1.00 93.44 190 LYS A O 1
ATOM 1476 N N . GLU A 1 191 ? 0.944 -7.684 22.540 1.00 93.44 191 GLU A N 1
ATOM 1477 C CA . GLU A 1 191 ? 0.703 -6.588 23.484 1.00 93.44 191 GLU A CA 1
ATOM 1478 C C . GLU A 1 191 ? -0.586 -5.825 23.157 1.00 93.44 191 GLU A C 1
ATOM 1480 O O . GLU A 1 191 ? -1.374 -5.536 24.054 1.00 93.44 191 GLU A O 1
ATOM 1485 N N . ALA A 1 192 ? -0.856 -5.552 21.878 1.00 93.56 192 ALA A N 1
ATOM 1486 C CA . ALA A 1 192 ? -2.089 -4.894 21.453 1.00 93.56 192 ALA A CA 1
ATOM 1487 C C . ALA A 1 192 ? -3.333 -5.729 21.803 1.00 93.56 192 ALA A C 1
ATOM 1489 O O . ALA A 1 192 ? -4.316 -5.190 22.314 1.00 93.56 192 ALA A O 1
ATOM 1490 N N . ASN A 1 193 ? -3.289 -7.047 21.586 1.00 93.75 193 ASN A N 1
ATOM 1491 C CA . ASN A 1 193 ? -4.388 -7.949 21.940 1.00 93.75 193 ASN A CA 1
ATOM 1492 C C . ASN A 1 193 ? -4.610 -8.045 23.457 1.00 93.75 193 ASN A C 1
ATOM 1494 O O . ASN A 1 193 ? -5.756 -8.052 23.918 1.00 93.75 193 ASN A O 1
ATOM 1498 N N . GLU A 1 194 ? -3.534 -8.094 24.242 1.00 94.31 194 GLU A N 1
ATOM 1499 C CA . GLU A 1 194 ? -3.604 -8.090 25.706 1.00 94.31 194 GLU A CA 1
ATOM 1500 C C . GLU A 1 194 ? -4.200 -6.775 26.227 1.00 94.31 194 GLU A C 1
ATOM 1502 O O . GLU A 1 194 ? -5.181 -6.800 26.979 1.00 94.31 194 GLU A O 1
ATOM 1507 N N . LEU A 1 195 ? -3.700 -5.631 25.745 1.00 94.25 195 LEU A N 1
ATOM 1508 C CA . LEU A 1 195 ? -4.227 -4.304 26.080 1.00 94.25 195 LEU A CA 1
ATOM 1509 C C . LEU A 1 195 ? -5.702 -4.170 25.703 1.00 94.25 195 LEU A C 1
ATOM 1511 O O . LEU A 1 195 ? -6.505 -3.705 26.512 1.00 94.25 195 LEU A O 1
ATOM 1515 N N . TYR A 1 196 ? -6.090 -4.621 24.510 1.00 94.38 196 TYR A N 1
ATOM 1516 C CA . TYR A 1 196 ? -7.482 -4.607 24.066 1.00 94.38 196 TYR A CA 1
ATOM 1517 C C . TYR A 1 196 ? -8.389 -5.402 25.013 1.00 94.38 196 TYR A C 1
ATOM 1519 O O . TYR A 1 196 ? -9.458 -4.926 25.418 1.00 94.38 196 TYR A O 1
ATOM 1527 N N . ALA A 1 197 ? -7.960 -6.601 25.417 1.00 94.44 197 ALA A N 1
ATOM 1528 C CA . ALA A 1 197 ? -8.714 -7.441 26.338 1.00 94.44 197 ALA A CA 1
ATOM 1529 C C . ALA A 1 197 ? -8.847 -6.801 27.732 1.00 94.44 197 ALA A C 1
ATOM 1531 O O . ALA A 1 197 ? -9.915 -6.883 28.350 1.00 94.44 197 ALA A O 1
ATOM 1532 N N . GLU A 1 198 ? -7.794 -6.159 28.238 1.00 93.75 198 GLU A N 1
ATOM 1533 C CA . GLU A 1 198 ? -7.809 -5.472 29.533 1.00 93.75 198 GLU A CA 1
ATOM 1534 C C . GLU A 1 198 ? -8.654 -4.196 29.520 1.00 93.75 198 GLU A C 1
ATOM 1536 O O . GLU A 1 198 ? -9.502 -4.017 30.403 1.00 93.75 198 GLU A O 1
ATOM 1541 N N . LEU A 1 199 ? -8.506 -3.354 28.494 1.00 93.19 199 LEU A N 1
ATOM 1542 C CA . LEU A 1 199 ? -9.322 -2.155 28.293 1.00 93.19 199 LEU A CA 1
ATOM 1543 C C . LEU A 1 199 ? -10.804 -2.520 28.189 1.00 93.19 199 LEU A C 1
ATOM 1545 O O . LEU A 1 199 ? -11.636 -1.944 28.893 1.00 93.19 199 LEU A O 1
ATOM 1549 N N . THR A 1 200 ? -11.135 -3.552 27.410 1.00 91.69 200 THR A N 1
ATOM 1550 C CA . THR A 1 200 ? -12.514 -4.041 27.273 1.00 91.69 200 THR A CA 1
ATOM 1551 C C . THR A 1 200 ? -13.098 -4.476 28.618 1.00 91.69 200 THR A C 1
ATOM 1553 O O . THR A 1 200 ? -14.250 -4.162 28.928 1.00 91.69 200 THR A O 1
ATOM 1556 N N . LYS A 1 201 ? -12.324 -5.185 29.453 1.00 92.88 201 LYS A N 1
ATOM 1557 C CA . LYS A 1 201 ? -12.766 -5.588 30.801 1.00 92.88 201 LYS A CA 1
ATOM 1558 C C . LYS A 1 201 ? -13.011 -4.374 31.699 1.00 92.88 201 LYS A C 1
ATOM 1560 O O . LYS A 1 201 ? -14.026 -4.339 32.394 1.00 92.88 201 LYS A O 1
ATOM 1565 N N . LYS A 1 202 ? -12.113 -3.384 31.685 1.00 91.81 202 LYS A N 1
ATOM 1566 C CA . LYS A 1 202 ? -12.223 -2.175 32.519 1.00 91.81 202 LYS A CA 1
ATOM 1567 C C . LYS A 1 202 ? -13.396 -1.283 32.107 1.00 91.81 202 LYS A C 1
ATOM 1569 O O . LYS A 1 202 ? -14.114 -0.805 32.984 1.00 91.81 202 LYS A O 1
ATOM 1574 N N . ILE A 1 203 ? -13.648 -1.132 30.807 1.00 90.81 203 ILE A N 1
ATOM 1575 C CA . ILE A 1 203 ? -14.808 -0.382 30.301 1.00 90.81 203 ILE A CA 1
ATOM 1576 C C . ILE A 1 203 ? -16.113 -1.095 30.660 1.00 90.81 203 ILE A C 1
ATOM 1578 O O . ILE A 1 203 ? -17.040 -0.463 31.161 1.00 90.81 203 ILE A O 1
ATOM 1582 N N . LYS A 1 204 ? -16.177 -2.428 30.519 1.00 89.38 204 LYS A N 1
ATOM 1583 C CA . LYS A 1 204 ? -17.341 -3.217 30.973 1.00 89.38 204 LYS A CA 1
ATOM 1584 C C . LYS A 1 204 ? -17.578 -3.125 32.484 1.00 89.38 204 LYS A C 1
ATOM 1586 O O . LYS A 1 204 ? -18.714 -3.262 32.925 1.00 89.38 204 LYS A O 1
ATOM 1591 N N . ALA A 1 205 ? -16.531 -2.875 33.270 1.00 90.38 205 ALA A N 1
ATOM 1592 C CA . ALA A 1 205 ? -16.632 -2.601 34.703 1.00 90.38 205 ALA A CA 1
ATOM 1593 C C . ALA A 1 205 ? -17.084 -1.159 35.029 1.00 90.38 205 ALA A C 1
ATOM 1595 O O . ALA A 1 205 ? -17.188 -0.810 36.203 1.00 90.38 205 ALA A O 1
ATOM 1596 N N . GLY A 1 206 ? -17.361 -0.330 34.016 1.00 88.19 206 GLY A N 1
ATOM 1597 C CA . GLY A 1 206 ? -17.894 1.025 34.161 1.00 88.19 206 GLY A CA 1
ATOM 1598 C C . GLY A 1 206 ? -16.843 2.133 34.254 1.00 88.19 206 GLY A C 1
ATOM 1599 O O . GLY A 1 206 ? -17.204 3.263 34.577 1.00 88.19 206 GLY A O 1
ATOM 1600 N N . LYS A 1 207 ? -15.558 1.846 33.997 1.00 91.50 207 LYS A N 1
ATOM 1601 C CA . LYS A 1 207 ? -14.517 2.888 33.920 1.00 91.50 207 LYS A CA 1
ATOM 1602 C C . LYS A 1 207 ? -14.556 3.601 32.566 1.00 91.50 207 LYS A C 1
ATOM 1604 O O . LYS A 1 207 ? -14.901 2.989 31.557 1.00 91.50 207 LYS A O 1
ATOM 1609 N N . SER A 1 208 ? -14.156 4.873 32.538 1.00 91.19 208 SER A N 1
ATOM 1610 C CA . SER A 1 208 ? -13.938 5.589 31.276 1.00 91.19 208 SER A CA 1
ATOM 1611 C C . SER A 1 208 ? -12.732 5.000 30.528 1.00 91.19 208 SER A C 1
ATOM 1613 O O . SER A 1 208 ? -11.830 4.427 31.147 1.00 91.19 208 SER A O 1
ATOM 1615 N N . PHE A 1 209 ? -12.696 5.140 29.199 1.00 91.62 209 PHE A N 1
ATOM 1616 C CA . PHE A 1 209 ? -11.563 4.671 28.392 1.00 91.62 209 PHE A CA 1
ATOM 1617 C C . PHE A 1 209 ? -10.249 5.349 28.806 1.00 91.62 209 PHE A C 1
ATOM 1619 O O . PHE A 1 209 ? -9.243 4.670 28.998 1.00 91.62 209 PHE A O 1
ATOM 1626 N N . ALA A 1 210 ? -10.280 6.667 29.033 1.00 91.12 210 ALA A N 1
ATOM 1627 C CA . ALA A 1 210 ? -9.117 7.440 29.459 1.00 91.12 210 ALA A CA 1
ATOM 1628 C C . ALA A 1 210 ? -8.564 6.982 30.817 1.00 91.12 210 ALA A C 1
ATOM 1630 O O . ALA A 1 210 ? -7.350 6.867 30.977 1.00 91.12 210 ALA A O 1
ATOM 1631 N N . ASP A 1 211 ? -9.431 6.671 31.784 1.00 91.25 211 ASP A N 1
ATOM 1632 C CA . ASP A 1 211 ? -8.990 6.165 33.089 1.00 91.25 211 ASP A CA 1
ATOM 1633 C C . ASP A 1 211 ? -8.455 4.733 32.981 1.00 91.25 211 ASP A C 1
ATOM 1635 O O . ASP A 1 211 ? -7.432 4.400 33.579 1.00 91.25 211 ASP A O 1
ATOM 1639 N N . ALA A 1 212 ? -9.120 3.884 32.190 1.00 91.25 212 ALA A N 1
ATOM 1640 C CA . ALA A 1 212 ? -8.681 2.514 31.955 1.00 91.25 212 ALA A CA 1
ATOM 1641 C C . ALA A 1 212 ? -7.295 2.459 31.294 1.00 91.25 212 ALA A C 1
ATOM 1643 O O . ALA A 1 212 ? -6.476 1.638 31.706 1.00 91.25 212 ALA A O 1
ATOM 1644 N N . ALA A 1 213 ? -7.034 3.341 30.324 1.00 91.62 213 ALA A N 1
ATOM 1645 C CA . ALA A 1 213 ? -5.751 3.470 29.639 1.00 91.62 213 ALA A CA 1
ATOM 1646 C C . ALA A 1 213 ? -4.653 4.036 30.549 1.00 91.62 213 ALA A C 1
ATOM 1648 O O . ALA A 1 213 ? -3.563 3.470 30.600 1.00 91.62 213 ALA A O 1
ATOM 1649 N N . LYS A 1 214 ? -4.951 5.072 31.345 1.00 92.19 214 LYS A N 1
ATOM 1650 C CA . LYS A 1 214 ? -3.998 5.621 32.327 1.00 92.19 214 LYS A CA 1
ATOM 1651 C C . LYS A 1 214 ? -3.571 4.594 33.371 1.00 92.19 214 LYS A C 1
ATOM 1653 O O . LYS A 1 214 ? -2.409 4.563 33.748 1.00 92.19 214 LYS A O 1
ATOM 1658 N N . GLU A 1 215 ? -4.481 3.729 33.820 1.00 89.94 215 GLU A N 1
ATOM 1659 C CA . GLU A 1 215 ? -4.130 2.620 34.722 1.00 89.94 215 GLU A CA 1
ATOM 1660 C C . GLU A 1 215 ? -3.258 1.534 34.069 1.00 89.94 215 GLU A C 1
ATOM 1662 O O . GLU A 1 215 ? -2.761 0.663 34.778 1.00 89.94 215 GLU A O 1
ATOM 1667 N N . LEU A 1 216 ? -3.142 1.529 32.740 1.00 90.50 216 LEU A N 1
ATOM 1668 C CA . LEU A 1 216 ? -2.261 0.647 31.968 1.00 90.50 216 LEU A CA 1
ATOM 1669 C C . LEU A 1 216 ? -1.017 1.397 31.462 1.00 90.50 216 LEU A C 1
ATOM 1671 O O . LEU A 1 216 ? -0.355 0.933 30.534 1.00 90.50 216 LEU A O 1
ATOM 1675 N N . ASP A 1 217 ? -0.731 2.569 32.042 1.00 90.62 217 ASP A N 1
ATOM 1676 C CA . ASP A 1 217 ? 0.366 3.459 31.658 1.00 90.62 217 ASP A CA 1
ATOM 1677 C C . ASP A 1 217 ? 0.344 3.832 30.161 1.00 90.62 217 ASP A C 1
ATOM 1679 O O . ASP A 1 217 ? 1.385 3.979 29.515 1.00 90.62 217 ASP A O 1
ATOM 1683 N N . LYS A 1 218 ? -0.860 3.975 29.585 1.00 91.69 218 LYS A N 1
ATOM 1684 C CA . LYS A 1 218 ? -1.075 4.424 28.203 1.00 91.69 218 LYS A CA 1
ATOM 1685 C C . LYS A 1 218 ? -1.668 5.827 28.160 1.00 91.69 218 LYS A C 1
ATOM 1687 O O . LYS A 1 218 ? -2.571 6.172 28.923 1.00 91.69 218 LYS A O 1
ATOM 1692 N N . GLU A 1 219 ? -1.159 6.625 27.229 1.00 89.56 219 GLU A N 1
ATOM 1693 C CA . GLU A 1 219 ? -1.698 7.939 26.898 1.00 89.56 219 GLU A CA 1
ATOM 1694 C C . GLU A 1 219 ? -2.865 7.797 25.914 1.00 89.56 219 GLU A C 1
ATOM 1696 O O . GLU A 1 219 ? -2.870 6.905 25.066 1.00 89.56 219 GLU A O 1
ATOM 1701 N N . VAL A 1 220 ? -3.868 8.665 26.050 1.00 89.25 220 VAL A N 1
ATOM 1702 C CA . VAL A 1 220 ? -5.037 8.694 25.165 1.00 89.25 220 VAL A CA 1
ATOM 1703 C C . VAL A 1 220 ? -5.040 10.004 24.405 1.00 89.25 220 VAL A C 1
ATOM 1705 O O . VAL A 1 220 ? -5.066 11.074 25.011 1.00 89.25 220 VAL A O 1
ATOM 1708 N N . THR A 1 221 ? -5.051 9.901 23.081 1.00 90.94 221 THR A N 1
ATOM 1709 C CA . THR A 1 221 ? -5.218 11.032 22.172 1.00 90.94 221 THR A CA 1
ATOM 1710 C C . THR A 1 221 ? -6.681 11.128 21.763 1.00 90.94 221 THR A C 1
ATOM 1712 O O . THR A 1 221 ? -7.263 10.159 21.278 1.00 90.94 221 THR A O 1
ATOM 1715 N N . GLU A 1 222 ? -7.283 12.294 21.976 1.00 88.88 222 GLU A N 1
ATOM 1716 C CA . GLU A 1 222 ? -8.638 12.577 21.511 1.00 88.88 222 GLU A CA 1
ATOM 1717 C C . GLU A 1 222 ? -8.592 13.006 20.041 1.00 88.88 222 GLU A C 1
ATOM 1719 O O . GLU A 1 222 ? -7.831 13.902 19.672 1.00 88.88 222 GLU A O 1
ATOM 1724 N N . VAL A 1 223 ? -9.400 12.355 19.206 1.00 86.38 223 VAL A N 1
ATOM 1725 C CA . VAL A 1 223 ? -9.535 12.676 17.782 1.00 86.38 223 VAL A CA 1
ATOM 1726 C C . VAL A 1 223 ? -10.951 13.183 17.546 1.00 86.38 223 VAL A C 1
ATOM 1728 O O . VAL A 1 223 ? -11.920 12.435 17.686 1.00 86.38 223 VAL A O 1
ATOM 1731 N N . THR A 1 224 ? -11.072 14.461 17.196 1.00 83.88 224 THR A N 1
ATOM 1732 C CA . THR A 1 224 ? -12.341 15.103 16.839 1.00 83.88 224 THR A CA 1
ATOM 1733 C C . THR A 1 224 ? -12.497 15.186 15.318 1.00 83.88 224 THR A C 1
ATOM 1735 O O . THR A 1 224 ? -11.524 15.090 14.577 1.00 83.88 224 THR A O 1
ATOM 1738 N N . GLU A 1 225 ? -13.738 15.337 14.843 1.00 81.00 225 GLU A N 1
ATOM 1739 C CA . GLU A 1 225 ? -14.058 15.550 13.416 1.00 81.00 225 GLU A CA 1
ATOM 1740 C C . GLU A 1 225 ? -13.591 14.435 12.455 1.00 81.00 225 GLU A C 1
ATOM 1742 O O . GLU A 1 225 ? -13.304 14.674 11.283 1.00 81.00 225 GLU A O 1
ATOM 1747 N N . LEU A 1 226 ? -13.560 13.187 12.929 1.00 83.06 226 LEU A N 1
ATOM 1748 C CA . LEU A 1 226 ? -13.207 12.033 12.106 1.00 83.06 226 LEU A CA 1
ATOM 1749 C C . LEU A 1 226 ? -14.250 11.793 10.995 1.00 83.06 226 LEU A C 1
ATOM 1751 O O . LEU A 1 226 ? -15.417 11.509 11.274 1.00 83.06 226 LEU A O 1
ATOM 1755 N N . ALA A 1 227 ? -13.822 11.878 9.735 1.00 82.19 227 ALA A N 1
ATOM 1756 C CA . ALA A 1 227 ? -14.672 11.733 8.554 1.00 82.19 227 ALA A CA 1
ATOM 1757 C C . ALA A 1 227 ? -13.980 10.926 7.441 1.00 82.19 227 ALA A C 1
ATOM 1759 O O . ALA A 1 227 ? -12.774 10.689 7.486 1.00 82.19 227 ALA A O 1
ATOM 1760 N N . GLU A 1 228 ? -14.759 10.520 6.432 1.00 82.44 228 GLU A N 1
ATOM 1761 C CA . GLU A 1 228 ? -14.243 9.890 5.212 1.00 82.44 228 GLU A CA 1
ATOM 1762 C C . GLU A 1 228 ? -13.204 10.769 4.499 1.00 82.44 228 GLU A C 1
ATOM 1764 O O . GLU A 1 228 ? -13.237 12.003 4.567 1.00 82.44 228 GLU A O 1
ATOM 1769 N N . GLY A 1 229 ? -12.326 10.117 3.739 1.00 79.69 229 GLY A N 1
ATOM 1770 C CA . GLY A 1 229 ? -11.368 10.755 2.854 1.00 79.69 229 GLY A CA 1
ATOM 1771 C C . GLY A 1 229 ? -12.057 11.708 1.879 1.00 79.69 229 GLY A C 1
ATOM 1772 O O . GLY A 1 229 ? -13.106 11.412 1.293 1.00 79.69 229 GLY A O 1
ATOM 1773 N N . GLN A 1 230 ? -11.462 12.889 1.709 1.00 77.94 230 GLN A N 1
ATOM 1774 C CA . GLN A 1 230 ? -12.033 13.930 0.861 1.00 77.94 230 GLN A CA 1
ATOM 1775 C C . GLN A 1 230 ? -12.105 13.459 -0.594 1.00 77.94 230 GLN A C 1
ATOM 1777 O O . GLN A 1 230 ? -11.166 12.864 -1.126 1.00 77.94 230 GLN A O 1
ATOM 1782 N N . THR A 1 231 ? -13.230 13.745 -1.247 1.00 77.69 231 THR A N 1
ATOM 1783 C CA . THR A 1 231 ? -13.405 13.496 -2.679 1.00 77.69 231 THR A CA 1
ATOM 1784 C C . THR A 1 231 ? -13.194 14.791 -3.446 1.00 77.69 231 THR A C 1
ATOM 1786 O O . THR A 1 231 ? -13.911 15.768 -3.236 1.00 77.69 231 THR A O 1
ATOM 1789 N N . PHE A 1 232 ? -12.227 14.787 -4.356 1.00 74.88 232 PHE A N 1
ATOM 1790 C CA . PHE A 1 232 ? -11.960 15.887 -5.270 1.00 74.88 232 PHE A CA 1
ATOM 1791 C C . PHE A 1 232 ? -12.610 15.612 -6.623 1.00 74.88 232 PHE A C 1
ATOM 1793 O O . PHE A 1 232 ? -12.382 14.568 -7.237 1.00 74.88 232 PHE A O 1
ATOM 1800 N N . ASN A 1 233 ? -13.403 16.570 -7.101 1.00 76.50 233 ASN A N 1
ATOM 1801 C CA . ASN A 1 233 ? -14.066 16.500 -8.398 1.00 76.50 233 ASN A CA 1
ATOM 1802 C C . ASN A 1 233 ? -13.311 17.358 -9.420 1.00 76.50 233 ASN A C 1
ATOM 1804 O O . ASN A 1 233 ? -13.294 18.583 -9.328 1.00 76.50 233 ASN A O 1
ATOM 1808 N N . PHE A 1 234 ? -12.734 16.708 -10.427 1.00 72.50 234 PHE A N 1
ATOM 1809 C CA . PHE A 1 234 ? -12.071 17.318 -11.577 1.00 72.50 234 PHE A CA 1
ATOM 1810 C C . PHE A 1 234 ? -12.903 17.061 -12.844 1.00 72.50 234 PHE A C 1
ATOM 1812 O O . PHE A 1 234 ? -12.583 16.212 -13.681 1.00 72.50 234 PHE A O 1
ATOM 1819 N N . GLY A 1 235 ? -14.023 17.778 -12.980 1.00 76.56 235 GLY A N 1
ATOM 1820 C CA . GLY A 1 235 ? -14.936 17.622 -14.117 1.00 76.56 235 GLY A CA 1
ATOM 1821 C C . GLY A 1 235 ? -15.569 16.226 -14.164 1.00 76.56 235 GLY A C 1
ATOM 1822 O O . GLY A 1 235 ? -16.329 15.868 -13.272 1.00 76.56 235 GLY A O 1
ATOM 1823 N N . GLN A 1 236 ? -15.264 15.438 -15.203 1.00 66.75 236 GLN A N 1
ATOM 1824 C CA . GLN A 1 236 ? -15.754 14.055 -15.349 1.00 66.75 236 GLN A CA 1
ATOM 1825 C C . GLN A 1 236 ? -14.979 13.022 -14.514 1.00 66.75 236 GLN A C 1
ATOM 1827 O O . GLN A 1 236 ? -15.359 11.853 -14.495 1.00 66.75 236 GLN A O 1
ATOM 1832 N N . ARG A 1 237 ? -13.887 13.416 -13.849 1.00 62.38 237 ARG A N 1
ATOM 1833 C CA . ARG A 1 237 ? -13.072 12.523 -13.018 1.00 62.38 237 ARG A CA 1
ATOM 1834 C C . ARG A 1 237 ? -13.209 12.922 -11.555 1.00 62.38 237 ARG A C 1
ATOM 1836 O O . ARG A 1 237 ? -13.006 14.081 -11.216 1.00 62.38 237 ARG A O 1
ATOM 1843 N N . SER A 1 238 ? -13.509 11.965 -10.687 1.00 77.00 238 SER A N 1
ATOM 1844 C CA . SER A 1 238 ? -13.460 12.141 -9.234 1.00 77.00 238 SER A CA 1
ATOM 1845 C C . SER A 1 238 ? -12.329 11.295 -8.656 1.00 77.00 238 SER A C 1
ATOM 1847 O O . SER A 1 238 ? -12.203 10.125 -9.016 1.00 77.00 238 SER A O 1
ATOM 1849 N N . GLN A 1 239 ? -11.527 11.862 -7.758 1.00 77.25 239 GLN A N 1
ATOM 1850 C CA . GLN A 1 239 ? -10.533 11.127 -6.972 1.00 77.25 239 GLN A CA 1
ATOM 1851 C C . GLN A 1 239 ? -10.893 11.239 -5.492 1.00 77.25 239 GLN A C 1
ATOM 1853 O O . GLN A 1 239 ? -10.994 12.345 -4.964 1.00 77.25 239 GLN A O 1
ATOM 1858 N N . LYS A 1 240 ? -11.097 10.100 -4.826 1.00 82.25 240 LYS A N 1
ATOM 1859 C CA . LYS A 1 240 ? -11.287 10.031 -3.373 1.00 82.25 240 LYS A CA 1
ATOM 1860 C C . LYS A 1 240 ? -9.933 9.741 -2.725 1.00 82.25 240 LYS A C 1
ATOM 1862 O O . LYS A 1 240 ? -9.273 8.777 -3.111 1.00 82.25 240 LYS A O 1
ATOM 1867 N N . LEU A 1 241 ? -9.513 10.581 -1.778 1.00 82.19 241 LEU A N 1
ATOM 1868 C CA . LEU A 1 241 ? -8.372 10.265 -0.919 1.00 82.19 241 LEU A CA 1
ATOM 1869 C C . LEU A 1 241 ? -8.683 9.016 -0.084 1.00 82.19 241 LEU A C 1
ATOM 1871 O O . LEU A 1 241 ? -9.842 8.823 0.285 1.00 82.19 241 LEU A O 1
ATOM 1875 N N . PRO A 1 242 ? -7.678 8.185 0.242 1.00 85.00 242 PRO A N 1
ATOM 1876 C CA . PRO A 1 242 ? -7.886 7.069 1.152 1.00 85.00 242 PRO A CA 1
ATOM 1877 C C . PRO A 1 242 ? -8.482 7.568 2.471 1.00 85.00 242 PRO A C 1
ATOM 1879 O O . PRO A 1 242 ? -8.123 8.639 2.967 1.00 85.00 242 PRO A O 1
ATOM 1882 N N . ASP A 1 243 ? -9.426 6.798 3.008 1.00 86.56 243 ASP A N 1
ATOM 1883 C CA . ASP A 1 243 ? -10.031 7.103 4.299 1.00 86.56 243 ASP A CA 1
ATOM 1884 C C . ASP A 1 243 ? -8.951 7.034 5.400 1.00 86.56 243 ASP A C 1
ATOM 1886 O O . ASP A 1 243 ? -8.089 6.147 5.343 1.00 86.56 243 ASP A O 1
ATOM 1890 N N . PRO A 1 244 ? -8.968 7.941 6.398 1.00 87.25 244 PRO A N 1
ATOM 1891 C CA . PRO A 1 244 ? -8.025 7.886 7.511 1.00 87.25 244 PRO A CA 1
ATOM 1892 C C . PRO A 1 244 ? -8.066 6.522 8.226 1.00 87.25 244 PRO A C 1
ATOM 1894 O O . PRO A 1 244 ? -9.164 5.977 8.401 1.00 87.25 244 PRO A O 1
ATOM 1897 N N . PRO A 1 245 ? -6.922 5.973 8.678 1.00 86.25 245 PRO A N 1
ATOM 1898 C CA . PRO A 1 245 ? -6.858 4.698 9.401 1.00 86.25 245 PRO A CA 1
ATOM 1899 C C . PRO A 1 245 ? -7.869 4.589 10.547 1.00 86.25 245 PRO A C 1
ATOM 1901 O O . PRO A 1 245 ? -8.576 3.588 10.679 1.00 86.25 245 PRO A O 1
ATOM 1904 N N . GLU A 1 246 ? -8.014 5.665 11.318 1.00 88.44 246 GLU A N 1
ATOM 1905 C CA . GLU A 1 246 ? -8.904 5.742 12.472 1.00 88.44 246 GLU A CA 1
ATOM 1906 C C . GLU A 1 246 ? -10.376 5.661 12.044 1.00 88.44 246 GLU A C 1
ATOM 1908 O O . GLU A 1 246 ? -11.203 5.048 12.727 1.00 88.44 246 GLU A O 1
ATOM 1913 N N . PHE A 1 247 ? -10.714 6.244 10.887 1.00 89.06 247 PHE A N 1
ATOM 1914 C CA . PHE A 1 247 ? -12.059 6.171 10.318 1.00 89.06 247 PHE A CA 1
ATOM 1915 C C . PHE A 1 247 ? -12.365 4.740 9.876 1.00 89.06 247 PHE A C 1
ATOM 1917 O O . PHE A 1 247 ? -13.396 4.180 10.252 1.00 89.06 247 PHE A O 1
ATOM 1924 N N . VAL A 1 248 ? -11.441 4.110 9.146 1.00 88.38 248 VAL A N 1
ATOM 1925 C CA . VAL A 1 248 ? -11.590 2.727 8.668 1.00 88.38 248 VAL A CA 1
ATOM 1926 C C . VAL A 1 248 ? -11.757 1.751 9.833 1.00 88.38 248 VAL A C 1
ATOM 1928 O O . VAL A 1 248 ? -12.637 0.884 9.785 1.00 88.38 248 VAL A O 1
ATOM 1931 N N . ALA A 1 249 ? -10.961 1.914 10.890 1.00 88.62 249 ALA A N 1
ATOM 1932 C CA . ALA A 1 249 ? -11.011 1.098 12.098 1.00 88.62 249 ALA A CA 1
ATOM 1933 C C . ALA A 1 249 ? -12.358 1.207 12.831 1.00 88.62 249 ALA A C 1
ATOM 1935 O O . ALA A 1 249 ? -12.894 0.222 13.347 1.00 88.62 249 ALA A O 1
ATOM 1936 N N . THR A 1 250 ? -12.936 2.408 12.866 1.00 91.56 250 THR A N 1
ATOM 1937 C CA . THR A 1 250 ? -14.129 2.694 13.670 1.00 91.56 250 THR A CA 1
ATOM 1938 C C . THR A 1 250 ? -15.437 2.623 12.896 1.00 91.56 250 THR A C 1
ATOM 1940 O O . THR A 1 250 ? -16.481 2.538 13.541 1.00 91.56 250 THR A O 1
ATOM 1943 N N . GLN A 1 251 ? -15.426 2.573 11.557 1.00 88.31 251 GLN A N 1
ATOM 1944 C CA . GLN A 1 251 ? -16.617 2.720 10.700 1.00 88.31 251 GLN A CA 1
ATOM 1945 C C . GLN A 1 251 ? -17.789 1.775 11.042 1.00 88.31 251 GLN A C 1
ATOM 1947 O O . GLN A 1 251 ? -18.950 2.175 10.917 1.00 88.31 251 GLN A O 1
ATOM 1952 N N . TYR A 1 252 ? -17.517 0.583 11.589 1.00 88.44 252 TYR A N 1
ATOM 1953 C CA . TYR A 1 252 ? -18.529 -0.412 11.992 1.00 88.44 252 TYR A CA 1
ATOM 1954 C C . TYR A 1 252 ? -18.727 -0.558 13.514 1.00 88.44 252 TYR A C 1
ATOM 1956 O O . TYR A 1 252 ? -19.485 -1.419 13.951 1.00 88.44 252 TYR A O 1
ATOM 1964 N N . THR A 1 253 ? -18.069 0.271 14.329 1.00 90.81 253 THR A N 1
ATOM 1965 C CA . THR A 1 253 ? -18.103 0.187 15.802 1.00 90.81 253 THR A CA 1
ATOM 1966 C C . THR A 1 253 ? -19.135 1.143 16.405 1.00 90.81 253 THR A C 1
ATOM 1968 O O . THR A 1 253 ? -19.148 2.332 16.069 1.00 90.81 253 THR A O 1
ATOM 1971 N N . ASN A 1 254 ? -19.993 0.666 17.310 1.00 90.38 254 ASN A N 1
ATOM 1972 C CA . ASN A 1 254 ? -21.018 1.512 17.928 1.00 90.38 254 ASN A CA 1
ATOM 1973 C C . ASN A 1 254 ? -20.426 2.485 18.967 1.00 90.38 254 ASN A C 1
ATOM 1975 O O . ASN A 1 254 ? -19.383 2.197 19.554 1.00 90.38 254 ASN A O 1
ATOM 1979 N N . PRO A 1 255 ? -21.100 3.617 19.252 1.00 90.62 255 PRO A N 1
ATOM 1980 C CA . PRO A 1 255 ? -20.733 4.476 20.374 1.00 90.62 255 PRO A CA 1
ATOM 1981 C C . PRO A 1 255 ? -20.736 3.714 21.707 1.00 90.62 255 PRO A C 1
ATOM 1983 O O . PRO A 1 255 ? -21.647 2.932 21.978 1.00 90.62 255 PRO A O 1
ATOM 1986 N N . GLY A 1 256 ? -19.741 3.976 22.548 1.00 87.88 256 GLY A N 1
ATOM 1987 C CA . GLY A 1 256 ? -19.507 3.290 23.817 1.00 87.88 256 GLY A CA 1
ATOM 1988 C C . GLY A 1 256 ? -18.730 1.974 23.700 1.00 87.88 256 GLY A C 1
ATOM 1989 O O . GLY A 1 256 ? -18.501 1.327 24.723 1.00 87.88 256 GLY A O 1
ATOM 1990 N N . GLU A 1 257 ? -18.314 1.569 22.497 1.00 90.19 257 GLU A N 1
ATOM 1991 C CA . GLU A 1 257 ? -17.552 0.339 22.257 1.00 90.19 257 GLU A CA 1
ATOM 1992 C C . GLU A 1 257 ? -16.121 0.638 21.777 1.00 90.19 257 GLU A C 1
ATOM 1994 O O . GLU A 1 257 ? -15.834 1.688 21.197 1.00 90.19 257 GLU A O 1
ATOM 1999 N N . ILE A 1 258 ? -15.207 -0.303 22.037 1.00 92.31 258 ILE A N 1
ATOM 2000 C CA . ILE A 1 258 ? -13.853 -0.285 21.470 1.00 92.31 258 ILE A CA 1
ATOM 2001 C C . ILE A 1 258 ? -13.901 -0.974 20.107 1.00 92.31 258 ILE A C 1
ATOM 2003 O O . ILE A 1 258 ? -14.429 -2.086 20.002 1.00 92.31 258 ILE A O 1
ATOM 2007 N N . SER A 1 259 ? -13.327 -0.346 19.085 1.00 92.25 259 SER A N 1
ATOM 2008 C CA . SER A 1 259 ? -13.223 -0.934 17.753 1.00 92.25 259 SER A CA 1
ATOM 2009 C C . SER A 1 259 ? -12.322 -2.165 17.750 1.00 92.25 259 SER A C 1
ATOM 2011 O O . SER A 1 259 ? -11.448 -2.284 18.612 1.00 92.25 259 SER A O 1
ATOM 2013 N N . PRO A 1 260 ? -12.460 -3.072 16.768 1.00 90.56 260 PRO A N 1
ATOM 2014 C CA . PRO A 1 260 ? -11.402 -4.030 16.478 1.00 90.56 260 PRO A CA 1
ATOM 2015 C C . PRO A 1 260 ? -10.048 -3.317 16.345 1.00 90.56 260 PRO A C 1
ATOM 2017 O O . PRO A 1 260 ? -9.989 -2.165 15.902 1.00 90.56 260 PRO A O 1
ATOM 2020 N N . ILE A 1 261 ? -8.975 -3.997 16.754 1.00 91.75 261 ILE A N 1
ATOM 2021 C CA . ILE A 1 261 ? -7.615 -3.459 16.657 1.00 91.75 261 ILE A CA 1
ATOM 2022 C C . ILE A 1 261 ? -7.293 -3.245 15.182 1.00 91.75 261 ILE A C 1
ATOM 2024 O O . ILE A 1 261 ? -7.487 -4.148 14.366 1.00 91.75 261 ILE A O 1
ATOM 2028 N N . TYR A 1 262 ? -6.795 -2.060 14.854 1.00 90.88 262 TYR A N 1
ATOM 2029 C CA . TYR A 1 262 ? -6.369 -1.739 13.502 1.00 90.88 262 TYR A CA 1
ATOM 2030 C C . TYR A 1 262 ? -4.848 -1.791 13.406 1.00 90.88 262 TYR A C 1
ATOM 2032 O O . TYR A 1 262 ? -4.150 -1.090 14.137 1.00 90.88 262 TYR A O 1
ATOM 2040 N N . PHE A 1 263 ? -4.339 -2.628 12.504 1.00 90.75 263 PHE A N 1
ATOM 2041 C CA . PHE A 1 263 ? -2.914 -2.748 12.219 1.00 90.75 263 PHE A CA 1
ATOM 2042 C C . PHE A 1 263 ? -2.600 -2.071 10.887 1.00 90.75 263 PHE A C 1
ATOM 2044 O O . PHE A 1 263 ? -3.172 -2.438 9.861 1.00 90.75 263 PHE A O 1
ATOM 2051 N N . SER A 1 264 ? -1.683 -1.104 10.898 1.00 85.19 264 SER A N 1
ATOM 2052 C CA . SER A 1 264 ? -1.271 -0.367 9.697 1.00 85.19 264 SER A CA 1
ATOM 2053 C C . SER A 1 264 ? 0.130 -0.800 9.249 1.00 85.19 264 SER A C 1
ATOM 2055 O O . SER A 1 264 ? 1.026 -0.829 10.102 1.00 85.19 264 SER A O 1
ATOM 2057 N N . PRO A 1 265 ? 0.366 -1.124 7.958 1.00 82.25 265 PRO A N 1
ATOM 2058 C CA . PRO A 1 265 ? -0.597 -1.160 6.843 1.00 82.25 265 PRO A CA 1
ATOM 2059 C C . PRO A 1 265 ? -1.453 -2.441 6.788 1.00 82.25 265 PRO A C 1
ATOM 2061 O O . PRO A 1 265 ? -2.508 -2.454 6.158 1.00 82.25 265 PRO A O 1
ATOM 2064 N N . SER A 1 266 ? -1.003 -3.519 7.427 1.00 83.94 266 SER A N 1
ATOM 2065 C CA . SER A 1 266 ? -1.728 -4.783 7.585 1.00 83.94 266 SER A CA 1
ATOM 2066 C C . SER A 1 266 ? -1.226 -5.494 8.838 1.00 83.94 266 SER A C 1
ATOM 2068 O O . SER A 1 266 ? -0.163 -5.150 9.342 1.00 83.94 266 SER A O 1
ATOM 2070 N N . GLU A 1 267 ? -1.934 -6.503 9.342 1.00 83.12 267 GLU A N 1
ATOM 2071 C CA . GLU A 1 267 ? -1.452 -7.305 10.480 1.00 83.12 267 GLU A CA 1
ATOM 2072 C C . GLU A 1 267 ? -0.107 -7.988 10.174 1.00 83.12 267 GLU A C 1
ATOM 2074 O O . GLU A 1 267 ? 0.794 -8.024 11.014 1.00 83.12 267 GLU A O 1
ATOM 2079 N N . GLU A 1 268 ? 0.063 -8.461 8.938 1.00 82.12 268 GLU A N 1
ATOM 2080 C CA . GLU A 1 268 ? 1.280 -9.138 8.497 1.00 82.12 268 GLU A CA 1
ATOM 2081 C C . GLU A 1 268 ? 2.463 -8.191 8.361 1.00 82.12 268 GLU A C 1
ATOM 2083 O O . GLU A 1 268 ? 3.588 -8.632 8.574 1.00 82.12 268 GLU A O 1
ATOM 2088 N N . GLU A 1 269 ? 2.231 -6.911 8.056 1.00 83.19 269 GLU A N 1
ATOM 2089 C CA . GLU A 1 269 ? 3.269 -5.901 7.827 1.00 83.19 269 GLU A CA 1
ATOM 2090 C C . GLU A 1 269 ? 3.283 -4.774 8.867 1.00 83.19 269 GLU A C 1
ATOM 2092 O O . GLU A 1 269 ? 4.031 -3.808 8.722 1.00 83.19 269 GLU A O 1
ATOM 2097 N N . ALA A 1 270 ? 2.533 -4.942 9.956 1.00 84.50 270 ALA A N 1
ATOM 2098 C CA . ALA A 1 270 ? 2.207 -3.886 10.900 1.00 84.50 270 ALA A CA 1
ATOM 2099 C C . ALA A 1 270 ? 3.445 -3.151 11.428 1.00 84.50 270 ALA A C 1
ATOM 2101 O O . ALA A 1 270 ? 4.396 -3.776 11.918 1.00 84.50 270 ALA A O 1
ATOM 2102 N N . THR A 1 271 ? 3.395 -1.825 11.355 1.00 86.25 271 THR A N 1
ATOM 2103 C CA . THR A 1 271 ? 4.309 -0.900 12.037 1.00 86.25 271 THR A CA 1
ATOM 2104 C C . THR A 1 271 ? 3.633 -0.201 13.210 1.00 86.25 271 THR A C 1
ATOM 2106 O O . THR A 1 271 ? 4.319 0.301 14.095 1.00 86.25 271 THR A O 1
ATOM 2109 N N . GLU A 1 272 ? 2.301 -0.176 13.221 1.00 88.12 272 GLU A N 1
ATOM 2110 C CA . GLU A 1 272 ? 1.486 0.467 14.245 1.00 88.12 272 GLU A CA 1
ATOM 2111 C C . GLU A 1 272 ? 0.236 -0.373 14.535 1.00 88.12 272 GLU A C 1
ATOM 2113 O O . GLU A 1 272 ? -0.315 -1.013 13.632 1.00 88.12 272 GLU A O 1
ATOM 2118 N N . ALA A 1 273 ? -0.206 -0.360 15.794 1.00 91.94 273 ALA A N 1
ATOM 2119 C CA . ALA A 1 273 ? -1.448 -0.968 16.252 1.00 91.94 273 ALA A CA 1
ATOM 2120 C C . ALA A 1 273 ? -2.296 0.084 16.980 1.00 91.94 273 ALA A C 1
ATOM 2122 O O . ALA A 1 273 ? -1.867 0.638 17.993 1.00 91.94 273 ALA A O 1
ATOM 2123 N N . GLN A 1 274 ? -3.504 0.336 16.483 1.00 91.69 274 GLN A N 1
ATOM 2124 C CA . GLN A 1 274 ? -4.424 1.332 17.023 1.00 91.69 274 GLN A CA 1
ATOM 2125 C C . GLN A 1 274 ? -5.588 0.649 17.753 1.00 91.69 274 GLN A C 1
ATOM 2127 O O . GLN A 1 274 ? -6.242 -0.250 17.219 1.00 91.69 274 GLN A O 1
ATOM 2132 N N . ILE A 1 275 ? -5.856 1.094 18.984 1.00 93.69 275 ILE A N 1
ATOM 2133 C CA . ILE A 1 275 ? -7.008 0.683 19.795 1.00 93.69 275 ILE A CA 1
ATOM 2134 C C . ILE A 1 275 ? -7.866 1.922 20.022 1.00 93.69 275 ILE A C 1
ATOM 2136 O O . ILE A 1 275 ? -7.451 2.834 20.737 1.00 93.69 275 ILE A O 1
ATOM 2140 N N . ILE A 1 276 ? -9.054 1.958 19.421 1.00 93.38 276 ILE A N 1
ATOM 2141 C CA . ILE A 1 276 ? -9.867 3.175 19.367 1.00 93.38 276 ILE A CA 1
ATOM 2142 C C . ILE A 1 276 ? -11.188 2.948 20.094 1.00 93.38 276 ILE A C 1
ATOM 2144 O O . ILE A 1 276 ? -11.894 1.970 19.855 1.00 93.38 276 ILE A O 1
ATOM 2148 N N . PHE A 1 277 ? -11.535 3.868 20.990 1.00 93.12 277 PHE A N 1
ATOM 2149 C CA . PHE A 1 277 ? -12.836 3.907 21.648 1.00 93.12 277 PHE A CA 1
ATOM 2150 C C . PHE A 1 277 ? -13.739 4.921 20.953 1.00 93.12 277 PHE A C 1
ATOM 2152 O O . PHE A 1 277 ? -13.372 6.086 20.806 1.00 93.12 277 PHE A O 1
ATOM 2159 N N . VAL A 1 278 ? -14.930 4.489 20.540 1.00 92.50 278 VAL A N 1
ATOM 2160 C CA . VAL A 1 278 ? -15.891 5.377 19.881 1.00 92.50 278 VAL A CA 1
ATOM 2161 C C . VAL A 1 278 ? -16.754 6.033 20.947 1.00 92.50 278 VAL A C 1
ATOM 2163 O O . VAL A 1 278 ? -17.699 5.427 21.439 1.00 92.50 278 VAL A O 1
ATOM 2166 N N . GLU A 1 279 ? -16.462 7.279 21.311 1.00 90.12 279 GLU A N 1
ATOM 2167 C CA . GLU A 1 279 ? -17.255 7.990 22.323 1.00 90.12 279 GLU A CA 1
ATOM 2168 C C . GLU A 1 279 ? -18.648 8.369 21.802 1.00 90.12 279 GLU A C 1
ATOM 2170 O O . GLU A 1 279 ? -19.667 8.104 22.445 1.00 90.12 279 GLU A O 1
ATOM 2175 N N . LYS A 1 280 ? -18.707 8.964 20.609 1.00 88.12 280 LYS A N 1
ATOM 2176 C CA . LYS A 1 280 ? -19.940 9.471 20.005 1.00 88.12 280 LYS A CA 1
ATOM 2177 C C . LYS A 1 280 ? -19.893 9.316 18.489 1.00 88.12 280 LYS A C 1
ATOM 2179 O O . LYS A 1 280 ? -18.833 9.379 17.880 1.00 88.12 280 LYS A O 1
ATOM 2184 N N . ARG A 1 281 ? -21.068 9.161 17.877 1.00 85.12 281 ARG A N 1
ATOM 2185 C CA . ARG A 1 281 ? -21.266 9.324 16.433 1.00 85.12 281 ARG A CA 1
ATOM 2186 C C . ARG A 1 281 ? -22.241 10.456 16.171 1.00 85.12 281 ARG A C 1
ATOM 2188 O O . ARG A 1 281 ? -23.286 10.538 16.817 1.00 85.12 281 ARG A O 1
ATOM 2195 N N . GLU A 1 282 ? -21.913 11.288 15.196 1.00 82.12 282 GLU A N 1
ATOM 2196 C CA . GLU A 1 282 ? -22.783 12.355 14.721 1.00 82.12 282 GLU A CA 1
ATOM 2197 C C . GLU A 1 282 ? -23.145 12.096 13.262 1.00 82.12 282 GLU A C 1
ATOM 2199 O O . GLU A 1 282 ? -22.285 11.824 12.429 1.00 82.12 282 GLU A O 1
ATOM 2204 N N . LEU A 1 283 ? -24.440 12.149 12.954 1.00 75.81 283 LEU A N 1
ATOM 2205 C CA . LEU A 1 283 ? -24.923 12.090 11.581 1.00 75.81 283 LEU A CA 1
ATOM 2206 C C . LEU A 1 283 ? -25.116 13.523 11.097 1.00 75.81 283 LEU A C 1
ATOM 2208 O O . LEU A 1 283 ? -26.105 14.173 11.439 1.00 75.81 283 LEU A O 1
ATOM 2212 N N . ALA A 1 284 ? -24.170 14.016 10.304 1.00 71.44 284 ALA A N 1
ATOM 2213 C CA . ALA A 1 284 ? -24.337 15.280 9.608 1.00 71.44 284 ALA A CA 1
ATOM 2214 C C . ALA A 1 284 ? -25.252 15.064 8.396 1.00 71.44 284 ALA A C 1
ATOM 2216 O O . ALA A 1 284 ? -24.921 14.318 7.471 1.00 71.44 284 ALA A O 1
ATOM 2217 N N . LYS A 1 285 ? -26.418 15.717 8.388 1.00 69.94 285 LYS A N 1
ATOM 2218 C CA . LYS A 1 285 ? -27.260 15.756 7.193 1.00 69.94 285 LYS A CA 1
ATOM 2219 C C . LYS A 1 285 ? -26.589 16.694 6.194 1.00 69.94 285 LYS A C 1
ATOM 2221 O O . LYS A 1 285 ? -26.559 17.898 6.415 1.00 69.94 285 LYS A O 1
ATOM 2226 N N . LYS A 1 286 ? -26.031 16.143 5.117 1.00 71.81 286 LYS A N 1
ATOM 2227 C CA . LYS A 1 286 ? -25.584 16.958 3.984 1.00 71.81 286 LYS A CA 1
ATOM 2228 C C . LYS A 1 286 ? -26.822 17.542 3.309 1.00 71.81 286 LYS A C 1
ATOM 2230 O O . LYS A 1 286 ? -27.761 16.796 3.024 1.00 71.81 286 LYS A O 1
ATOM 2235 N N . ASP A 1 287 ? -26.820 18.844 3.040 1.00 75.06 287 ASP A N 1
ATOM 2236 C CA . ASP A 1 287 ? -27.926 19.517 2.339 1.00 75.06 287 ASP A CA 1
ATOM 2237 C C . ASP A 1 287 ? -28.202 18.874 0.967 1.00 75.06 287 ASP A C 1
ATOM 2239 O O . ASP A 1 287 ? -29.336 18.830 0.493 1.00 75.06 287 ASP A O 1
ATOM 2243 N N . GLU A 1 288 ? -27.166 18.284 0.371 1.00 77.56 288 GLU A N 1
ATOM 2244 C CA . GLU A 1 288 ? -27.184 17.620 -0.931 1.00 77.56 288 GLU A CA 1
ATOM 2245 C C . GLU A 1 288 ? -27.531 16.123 -0.859 1.00 77.56 288 GLU A C 1
ATOM 2247 O O . GLU A 1 288 ? -27.587 15.473 -1.901 1.00 77.56 288 GLU A O 1
ATOM 2252 N N . PHE A 1 289 ? -27.811 15.565 0.330 1.00 75.25 289 PHE A N 1
ATOM 2253 C CA . PHE A 1 289 ? -28.024 14.122 0.523 1.00 75.25 289 PHE A CA 1
ATOM 2254 C C . PHE A 1 289 ? -29.061 13.529 -0.438 1.00 75.25 289 PHE A C 1
ATOM 2256 O O . PHE A 1 289 ? -28.792 12.514 -1.067 1.00 75.25 289 PHE A O 1
ATOM 2263 N N . GLU A 1 290 ? -30.228 14.163 -0.583 1.00 77.88 290 GLU A N 1
ATOM 2264 C CA . GLU A 1 290 ? -31.292 13.675 -1.477 1.00 77.88 290 GLU A CA 1
ATOM 2265 C C . GLU A 1 290 ? -30.854 13.694 -2.948 1.00 77.88 290 GLU A C 1
ATOM 2267 O O . GLU A 1 290 ? -31.167 12.787 -3.718 1.00 77.88 290 GLU A O 1
ATOM 2272 N N . THR A 1 291 ? -30.083 14.712 -3.334 1.00 80.06 291 THR A N 1
ATOM 2273 C CA . THR A 1 291 ? -29.547 14.854 -4.691 1.00 80.06 291 THR A CA 1
ATOM 2274 C C . THR A 1 291 ? -28.499 13.780 -4.976 1.00 80.06 291 THR A C 1
ATOM 2276 O O . THR A 1 291 ? -28.544 13.138 -6.026 1.00 80.06 291 THR A O 1
ATOM 2279 N N . ASP A 1 292 ? -27.568 13.555 -4.050 1.00 77.56 292 ASP A N 1
ATOM 2280 C CA . ASP A 1 292 ? -26.508 12.556 -4.197 1.00 77.56 292 ASP A CA 1
ATOM 2281 C C . ASP A 1 292 ? -27.050 11.129 -4.111 1.00 77.56 292 ASP A C 1
ATOM 2283 O O . ASP A 1 292 ? -26.667 10.276 -4.913 1.00 77.56 292 ASP A O 1
ATOM 2287 N N . PHE A 1 293 ? -28.003 10.879 -3.210 1.00 80.50 293 PHE A N 1
ATOM 2288 C CA . PHE A 1 293 ? -28.726 9.614 -3.140 1.00 80.50 293 PHE A CA 1
ATOM 2289 C C . PHE A 1 293 ? -29.480 9.342 -4.445 1.00 80.50 293 PHE A C 1
ATOM 2291 O O . PHE A 1 293 ? -29.396 8.235 -4.973 1.00 80.50 293 PHE A O 1
ATOM 2298 N N . GLY A 1 294 ? -30.149 10.352 -5.013 1.00 85.06 294 GLY A N 1
ATOM 2299 C CA . GLY A 1 294 ? -30.804 10.255 -6.317 1.00 85.06 294 GLY A CA 1
ATOM 2300 C C . GLY A 1 294 ? -29.830 9.889 -7.440 1.00 85.06 294 GLY A C 1
ATOM 2301 O O . GLY A 1 294 ? -30.079 8.934 -8.176 1.00 85.06 294 GLY A O 1
ATOM 2302 N N . LYS A 1 295 ? -28.683 10.575 -7.533 1.00 84.12 295 LYS A N 1
ATOM 2303 C CA . LYS A 1 295 ? -27.633 10.265 -8.524 1.00 84.12 295 LYS A CA 1
ATOM 2304 C C . LYS A 1 295 ? -27.072 8.853 -8.356 1.00 84.12 295 LYS A C 1
ATOM 2306 O O . LYS A 1 295 ? -26.899 8.145 -9.349 1.00 84.12 295 LYS A O 1
ATOM 2311 N N . LEU A 1 296 ? -26.784 8.438 -7.120 1.00 83.94 296 LEU A N 1
ATOM 2312 C CA . LEU A 1 296 ? -26.289 7.093 -6.826 1.00 83.94 296 LEU A CA 1
ATOM 2313 C C . LEU A 1 296 ? -27.333 6.046 -7.225 1.00 83.94 296 LEU A C 1
ATOM 2315 O O . LEU A 1 296 ? -27.013 5.098 -7.939 1.00 83.94 296 LEU A O 1
ATOM 2319 N N . TYR A 1 297 ? -28.589 6.258 -6.833 1.00 87.56 297 TYR A N 1
ATOM 2320 C CA . TYR A 1 297 ? -29.704 5.383 -7.168 1.00 87.56 297 TYR A CA 1
ATOM 2321 C C . TYR A 1 297 ? -29.895 5.249 -8.684 1.00 87.56 297 TYR A C 1
ATOM 2323 O O . TYR A 1 297 ? -30.028 4.130 -9.191 1.00 87.56 297 TYR A O 1
ATOM 2331 N N . GLU A 1 298 ? -29.862 6.358 -9.427 1.00 89.56 298 GLU A N 1
ATOM 2332 C CA . GLU A 1 298 ? -29.935 6.349 -10.891 1.00 89.56 298 GLU A CA 1
ATOM 2333 C C . GLU A 1 298 ? -28.741 5.625 -11.521 1.00 89.56 298 GLU A C 1
ATOM 2335 O O . GLU A 1 298 ? -28.937 4.770 -12.388 1.00 89.56 298 GLU A O 1
ATOM 2340 N N . SER A 1 299 ? -27.516 5.903 -11.067 1.00 85.56 299 SER A N 1
ATOM 2341 C CA . SER A 1 299 ? -26.289 5.264 -11.562 1.00 85.56 299 SER A CA 1
ATOM 2342 C C . SER A 1 299 ? -26.299 3.745 -11.347 1.00 85.56 299 SER A C 1
ATOM 2344 O O . SER A 1 299 ? -26.077 2.969 -12.287 1.00 85.56 299 SER A O 1
ATOM 2346 N N . THR A 1 300 ? -26.645 3.293 -10.137 1.00 86.75 300 THR A N 1
ATOM 2347 C CA . THR A 1 300 ? -26.771 1.866 -9.810 1.00 86.75 300 THR A CA 1
ATOM 2348 C C . THR A 1 300 ? -27.891 1.214 -10.617 1.00 86.75 300 THR A C 1
ATOM 2350 O O . THR A 1 300 ? -27.694 0.143 -11.191 1.00 86.75 300 THR A O 1
ATOM 2353 N N . THR A 1 301 ? -29.049 1.869 -10.732 1.00 92.19 301 THR A N 1
ATOM 2354 C CA . THR A 1 301 ? -30.180 1.352 -11.516 1.00 92.19 301 THR A CA 1
ATOM 2355 C C . THR A 1 301 ? -29.821 1.217 -12.995 1.00 92.19 301 THR A C 1
ATOM 2357 O O . THR A 1 301 ? -30.127 0.194 -13.609 1.00 92.19 301 THR A O 1
ATOM 2360 N N . ASN A 1 302 ? -29.147 2.211 -13.575 1.00 90.81 302 ASN A N 1
ATOM 2361 C CA . ASN A 1 302 ? -28.700 2.170 -14.966 1.00 90.81 302 ASN A CA 1
ATOM 2362 C C . ASN A 1 302 ? -27.666 1.062 -15.196 1.00 90.81 302 ASN A C 1
ATOM 2364 O O . ASN A 1 302 ? -27.785 0.325 -16.174 1.00 90.81 302 ASN A O 1
ATOM 2368 N N . SER A 1 303 ? -26.725 0.879 -14.266 1.00 88.12 303 SER A N 1
ATOM 2369 C CA . SER A 1 303 ? -25.746 -0.214 -14.314 1.00 88.12 303 SER A CA 1
ATOM 2370 C C . SER A 1 303 ? -26.426 -1.587 -14.281 1.00 88.12 303 SER A C 1
ATOM 2372 O O . SER A 1 303 ? -26.155 -2.433 -15.132 1.00 88.12 303 SER A O 1
ATOM 2374 N N . ILE A 1 304 ? -27.380 -1.796 -13.366 1.00 91.75 304 ILE A N 1
ATOM 2375 C CA . ILE A 1 304 ? -28.148 -3.050 -13.280 1.00 91.75 304 ILE A CA 1
ATOM 2376 C C . ILE A 1 304 ? -28.957 -3.286 -14.562 1.00 91.75 304 ILE A C 1
ATOM 2378 O O . ILE A 1 304 ? -28.951 -4.396 -15.093 1.00 91.75 304 ILE A O 1
ATOM 2382 N N . ARG A 1 305 ? -29.631 -2.256 -15.093 1.00 92.06 305 ARG A N 1
ATOM 2383 C CA . ARG A 1 305 ? -30.391 -2.354 -16.353 1.00 92.06 305 ARG A CA 1
ATOM 2384 C C . ARG A 1 305 ? -29.492 -2.708 -17.532 1.00 92.06 305 ARG A C 1
ATOM 2386 O O . ARG A 1 305 ? -29.881 -3.538 -18.349 1.00 92.06 305 ARG A O 1
ATOM 2393 N N . PHE A 1 306 ? -28.306 -2.112 -17.611 1.00 91.19 306 PHE A N 1
ATOM 2394 C CA . PHE A 1 306 ? -27.334 -2.409 -18.656 1.00 91.19 306 PHE A CA 1
ATOM 2395 C C . PHE A 1 306 ? -26.843 -3.858 -18.582 1.00 91.19 306 PHE A C 1
ATOM 2397 O O . PHE A 1 306 ? -26.824 -4.545 -19.604 1.00 91.19 306 PHE A O 1
ATOM 2404 N N . VAL A 1 307 ? -26.509 -4.353 -17.385 1.00 91.19 307 VAL A N 1
ATOM 2405 C CA . VAL A 1 307 ? -26.106 -5.755 -17.179 1.00 91.19 307 VAL A CA 1
ATOM 2406 C C . VAL A 1 307 ? -27.249 -6.707 -17.529 1.00 91.19 307 VAL A C 1
ATOM 2408 O O . VAL A 1 307 ? -27.038 -7.666 -18.266 1.00 91.19 307 VAL A O 1
ATOM 2411 N N . ALA A 1 308 ? -28.471 -6.423 -17.073 1.00 93.44 308 ALA A N 1
ATOM 2412 C CA . ALA A 1 308 ? -29.642 -7.239 -17.382 1.00 93.44 308 ALA A CA 1
ATOM 2413 C C . ALA A 1 308 ? -29.933 -7.288 -18.892 1.00 93.44 308 ALA A C 1
ATOM 2415 O O . ALA A 1 308 ? -30.172 -8.365 -19.433 1.00 93.44 308 ALA A O 1
ATOM 2416 N N . LEU A 1 309 ? -29.867 -6.144 -19.583 1.00 93.50 309 LEU A N 1
ATOM 2417 C CA . LEU A 1 309 ? -30.025 -6.078 -21.037 1.00 93.50 309 LEU A CA 1
ATOM 2418 C C . LEU A 1 309 ? -28.905 -6.835 -21.757 1.00 93.50 309 LEU A C 1
ATOM 2420 O O . LEU A 1 309 ? -29.181 -7.565 -22.704 1.00 93.50 309 LEU A O 1
ATOM 2424 N N . SER A 1 310 ? -27.660 -6.674 -21.307 1.00 88.94 310 SER A N 1
ATOM 2425 C CA . SER A 1 310 ? -26.503 -7.362 -21.883 1.00 88.94 310 SER A CA 1
ATOM 2426 C C . SER A 1 310 ? -26.654 -8.875 -21.761 1.00 88.94 310 SER A C 1
ATOM 2428 O O . SER A 1 310 ? -26.541 -9.571 -22.764 1.00 88.94 310 SER A O 1
ATOM 2430 N N . ASN A 1 311 ? -26.982 -9.377 -20.567 1.00 90.19 311 ASN A N 1
ATOM 2431 C CA . ASN A 1 311 ? -27.211 -10.803 -20.329 1.00 90.19 311 ASN A CA 1
ATOM 2432 C C . ASN A 1 311 ? -28.381 -11.327 -21.165 1.00 90.19 311 ASN A C 1
ATOM 2434 O O . ASN A 1 311 ? -28.247 -12.347 -21.831 1.00 90.19 311 ASN A O 1
ATOM 2438 N N . TRP A 1 312 ? -29.492 -10.585 -21.222 1.00 91.06 312 TRP A N 1
ATOM 2439 C CA . TRP A 1 312 ? -30.615 -10.955 -22.079 1.00 91.06 312 TRP A CA 1
ATOM 2440 C C . TRP A 1 312 ? -30.207 -11.035 -23.556 1.00 91.06 312 TRP A C 1
ATOM 2442 O O . TRP A 1 312 ? -30.574 -11.986 -24.238 1.00 91.06 312 TRP A O 1
ATOM 2452 N N . LEU A 1 313 ? -29.429 -10.076 -24.069 1.00 88.19 313 LEU A N 1
ATOM 2453 C CA . LEU A 1 313 ? -28.922 -10.127 -25.443 1.00 88.19 313 LEU A CA 1
ATOM 2454 C C . LEU A 1 313 ? -28.023 -11.349 -25.667 1.00 88.19 313 LEU A C 1
ATOM 2456 O O . LEU A 1 313 ? -28.192 -12.019 -26.684 1.00 88.19 313 LEU A O 1
ATOM 2460 N N . TYR A 1 314 ? -27.123 -11.664 -24.730 1.00 84.88 314 TYR A N 1
ATOM 2461 C CA . TYR A 1 314 ? -26.292 -12.872 -24.789 1.00 84.88 314 TYR A CA 1
ATOM 2462 C C . TYR A 1 314 ? -27.142 -14.145 -24.889 1.00 84.88 314 TYR A C 1
ATOM 2464 O O . TYR A 1 314 ? -26.949 -14.915 -25.830 1.00 84.88 314 TYR A O 1
ATOM 2472 N N . ASP A 1 315 ? -28.143 -14.309 -24.022 1.00 86.38 315 ASP A N 1
ATOM 2473 C CA . ASP A 1 315 ? -29.050 -15.466 -24.049 1.00 86.38 315 ASP A CA 1
ATOM 2474 C C . ASP A 1 315 ? -29.790 -15.579 -25.395 1.00 86.38 315 ASP A C 1
ATOM 2476 O O . ASP A 1 315 ? -30.000 -16.672 -25.938 1.00 86.38 315 ASP A O 1
ATOM 2480 N N . ARG A 1 316 ? -30.191 -14.438 -25.977 1.00 85.81 316 ARG A N 1
ATOM 2481 C CA . ARG A 1 316 ? -30.842 -14.397 -27.296 1.00 85.81 316 ARG A CA 1
ATOM 2482 C C . ARG A 1 316 ? -29.879 -14.769 -28.419 1.00 85.81 316 ARG A C 1
ATOM 2484 O O . ARG A 1 316 ? -30.306 -15.484 -29.326 1.00 85.81 316 ARG A O 1
ATOM 2491 N N . TYR A 1 317 ? -28.620 -14.335 -28.362 1.00 80.12 317 TYR A N 1
ATOM 2492 C CA . TYR A 1 317 ? -27.598 -14.736 -29.330 1.00 80.12 317 TYR A CA 1
ATOM 2493 C C . TYR A 1 317 ? -27.337 -16.243 -29.271 1.00 80.12 317 TYR A C 1
ATOM 2495 O O . TYR A 1 317 ? -27.455 -16.898 -30.309 1.00 80.12 317 TYR A O 1
ATOM 2503 N N . GLU A 1 318 ? -27.125 -16.808 -28.076 1.00 76.12 318 GLU A N 1
ATOM 2504 C CA . GLU A 1 318 ? -26.950 -18.257 -27.885 1.00 76.12 318 GLU A CA 1
ATOM 2505 C C . GLU A 1 318 ? -28.140 -19.057 -28.433 1.00 76.12 318 GLU A C 1
ATOM 2507 O O . GLU A 1 318 ? -27.961 -20.008 -29.195 1.00 76.12 318 GLU A O 1
ATOM 2512 N N . THR A 1 319 ? -29.367 -18.625 -28.127 1.00 79.75 319 THR A N 1
ATOM 2513 C CA . THR A 1 319 ? -30.589 -19.295 -28.605 1.00 79.75 319 THR A CA 1
ATOM 2514 C C . THR A 1 319 ? -30.777 -19.166 -30.124 1.00 79.75 319 THR A C 1
ATOM 2516 O O . THR A 1 319 ? -31.379 -20.034 -30.755 1.00 79.75 319 THR A O 1
ATOM 2519 N N . SER A 1 320 ? -30.293 -18.079 -30.731 1.00 75.75 320 SER A N 1
ATOM 2520 C CA . SER A 1 320 ? -30.456 -17.806 -32.167 1.00 75.75 320 SER A CA 1
ATOM 2521 C C . SER A 1 320 ? -29.456 -18.539 -33.068 1.00 75.75 320 SER A C 1
ATOM 2523 O O . SER A 1 320 ? -29.624 -18.524 -34.287 1.00 75.75 320 SER A O 1
ATOM 2525 N N . GLY A 1 321 ? -28.417 -19.165 -32.499 1.00 68.38 321 GLY A N 1
ATOM 2526 C CA . GLY A 1 321 ? -27.345 -19.817 -33.262 1.00 68.38 321 GLY A CA 1
ATOM 2527 C C . GLY A 1 321 ? -26.441 -18.846 -34.036 1.00 68.38 321 GLY A C 1
ATOM 2528 O O . GLY A 1 321 ? -25.622 -19.282 -34.844 1.00 68.38 321 GLY A O 1
ATOM 2529 N N . VAL A 1 322 ? -26.583 -17.537 -33.808 1.00 69.69 322 VAL A N 1
ATOM 2530 C CA . VAL A 1 322 ? -25.713 -16.498 -34.367 1.00 69.69 322 VAL A CA 1
ATOM 2531 C C . VAL A 1 322 ? -24.489 -16.367 -33.465 1.00 69.69 322 VAL A C 1
ATOM 2533 O O . VAL A 1 322 ? -24.615 -16.176 -32.259 1.00 69.69 322 VAL A O 1
ATOM 2536 N N . ILE A 1 323 ? -23.295 -16.473 -34.052 1.00 63.09 323 ILE A N 1
ATOM 2537 C CA . ILE A 1 323 ? -22.025 -16.316 -33.337 1.00 63.09 323 ILE A CA 1
ATOM 2538 C C . ILE A 1 323 ? -21.965 -14.878 -32.809 1.00 63.09 323 ILE A C 1
ATOM 2540 O O . ILE A 1 323 ? -21.892 -13.938 -33.602 1.00 63.09 323 ILE A O 1
ATOM 2544 N N . SER A 1 324 ? -22.009 -14.704 -31.485 1.00 57.25 324 SER A N 1
ATOM 2545 C CA . SER A 1 324 ? -21.777 -13.398 -30.862 1.00 57.25 324 SER A CA 1
ATOM 2546 C C . SER A 1 324 ? -20.441 -12.825 -31.344 1.00 57.25 324 SER A C 1
ATOM 2548 O O . SER A 1 324 ? -19.462 -13.580 -31.407 1.00 57.25 324 SER A O 1
ATOM 2550 N N . PRO A 1 325 ? -20.347 -11.517 -31.651 1.00 60.06 325 PRO A N 1
ATOM 2551 C CA . PRO A 1 325 ? -19.049 -10.893 -31.865 1.00 60.06 325 PRO A CA 1
ATOM 2552 C C . PRO A 1 325 ? -18.202 -11.171 -30.621 1.00 60.06 325 PRO A C 1
ATOM 2554 O O . PRO A 1 325 ? -18.610 -10.869 -29.495 1.00 60.06 325 PRO A O 1
ATOM 2557 N N . LYS A 1 326 ? -17.062 -11.844 -30.813 1.00 56.09 326 LYS A N 1
ATOM 2558 C CA . LYS A 1 326 ? -16.107 -12.076 -29.730 1.00 56.09 326 LYS A CA 1
ATOM 2559 C C . LYS A 1 326 ? -15.764 -10.710 -29.142 1.00 56.09 326 LYS A C 1
ATOM 2561 O O . LYS A 1 326 ? -15.456 -9.789 -29.893 1.00 56.09 326 LYS A O 1
ATOM 2566 N N . ARG A 1 327 ? -15.819 -10.579 -27.814 1.00 51.16 327 ARG A N 1
ATOM 2567 C CA . ARG A 1 327 ? -15.131 -9.476 -27.138 1.00 51.16 327 ARG A CA 1
ATOM 2568 C C . ARG A 1 327 ? -13.648 -9.663 -27.455 1.00 51.16 327 ARG A C 1
ATOM 2570 O O . ARG A 1 327 ? -13.015 -10.532 -26.861 1.00 51.16 327 ARG A O 1
ATOM 2577 N N . GLU A 1 328 ? -13.135 -8.945 -28.451 1.00 42.06 328 GLU A N 1
ATOM 2578 C CA . GLU A 1 328 ? -11.693 -8.760 -28.585 1.00 42.06 328 GLU A CA 1
ATOM 2579 C C . GLU A 1 328 ? -11.184 -8.187 -27.262 1.00 42.06 328 GLU A C 1
ATOM 2581 O O . GLU A 1 328 ? -11.859 -7.371 -26.629 1.00 42.06 328 GLU A O 1
ATOM 2586 N N . GLY A 1 329 ? -10.086 -8.768 -26.786 1.00 40.91 329 GLY A N 1
ATOM 2587 C CA . GLY A 1 329 ? -9.672 -8.735 -25.393 1.00 40.91 329 GLY A CA 1
ATOM 2588 C C . GLY A 1 329 ? -9.664 -7.335 -24.794 1.00 40.91 329 GLY A C 1
ATOM 2589 O O . GLY A 1 329 ? -9.025 -6.427 -25.311 1.00 40.91 329 GLY A O 1
ATOM 2590 N N . GLN A 1 330 ? -10.325 -7.195 -23.648 1.00 33.66 330 GLN A N 1
ATOM 2591 C CA . GLN A 1 330 ? -9.802 -6.299 -22.628 1.00 33.66 330 GLN A CA 1
ATOM 2592 C C . GLN A 1 330 ? -8.616 -7.035 -21.998 1.00 33.66 330 GLN A C 1
ATOM 2594 O O . GLN A 1 330 ? -8.819 -7.933 -21.178 1.00 33.66 330 GLN A O 1
ATOM 2599 N N . GLN A 1 331 ? -7.418 -6.740 -22.504 1.00 32.56 331 GLN A N 1
ATOM 2600 C CA . GLN A 1 331 ? -6.183 -6.845 -21.729 1.00 32.56 331 GLN A CA 1
ATOM 2601 C C . GLN A 1 331 ? -6.039 -5.589 -20.878 1.00 32.56 331 GLN A C 1
ATOM 2603 O O . GLN A 1 331 ? -6.410 -4.503 -21.384 1.00 32.56 331 GLN A O 1
#

Radius of gyration: 31.93 Å; Cα contacts (8 Å, |Δi|>4): 252; chains: 1; bounding box: 62×80×76 Å

Secondary structure (DSSP, 8-state):
----GGGSSHHHHHHHHHHHTTS------------------------PPPPGGGTS-HHHHHHHHHHTHHHHHHHHHHHHTTTTTTHHHHHHHTTPPP-PPPP-BTTB--GGG-PBBS-TTT-BHHHHHTTS-TT--TTTTBPP-EEETTEEE--B-------PPPPHHHHHHHHHHHHHHHHHHHHHHHHHHHHHHHHHHHHHTT--HHHHHHTTT-------S--PPPEEEETTEEEEPPPPHHHHHHTTPPTTSBPPPEEES-TTT-SEEE--B---------TTHHHHHHHHHHHHHHHHHHHHHHHHHHHHHHHHT--PPP-----

Mean predicted aligned error: 18.89 Å

Foldseek 3Di:
DDDDPPPPPVVVVVVVVVVVVPPDDDDDDDDDDDDDDDDDDDDDDDDDDDDPLPPDDLVRLVVVQVVCVVVVVVLLVVCVVVLNPPVVVSCVVSVHDDDDDDDDDLVGDDPVFQFAFPDPVQGTSSSQQVVQDQPDGSNSQKGDWTDTSRHIDIDGDDDDDPDDPDDPVVVVVVVVVVVVQQVVLVVQVVVLVVLLVQLQVVLVVVDDSQVSQVVVVHHDDDDPPQDAFDWDDDDVDIDGDHHDQLCVQCVPPDASDKGDWGFPPHSNNGPDIDIDHRNDDDDDDDPCVVVVVVVVVVVVVVVVVVVVVVVVVVVVCVVVVHDDDPPPDPD